Protein AF-A0A2G2J736-F1 (afdb_monomer_lite)

Structure (mmCIF, N/CA/C/O backbone):
data_AF-A0A2G2J736-F1
#
_entry.id   AF-A0A2G2J736-F1
#
loop_
_atom_site.group_PDB
_atom_site.id
_atom_site.type_symbol
_atom_site.label_atom_id
_atom_site.label_alt_id
_atom_site.label_comp_id
_atom_site.label_asym_id
_atom_site.label_entity_id
_atom_site.label_seq_id
_atom_site.pdbx_PDB_ins_code
_atom_site.Cartn_x
_atom_site.Cartn_y
_atom_site.Cartn_z
_atom_site.occupancy
_atom_site.B_iso_or_equiv
_atom_site.auth_seq_id
_atom_site.auth_comp_id
_atom_site.auth_asym_id
_atom_site.auth_atom_id
_atom_site.pdbx_PDB_model_num
ATOM 1 N N . MET A 1 1 ? -0.594 -15.397 -23.730 1.00 49.84 1 MET A N 1
ATOM 2 C CA . MET A 1 1 ? -0.410 -15.775 -22.310 1.00 49.84 1 MET A CA 1
ATOM 3 C C . MET A 1 1 ? 1.000 -15.375 -21.908 1.00 49.84 1 MET A C 1
ATOM 5 O O . MET A 1 1 ? 1.865 -15.499 -22.769 1.00 49.84 1 MET A O 1
ATOM 9 N N . PRO A 1 2 ? 1.236 -14.858 -20.689 1.00 67.44 2 PRO A N 1
ATOM 10 C CA . PRO A 1 2 ? 2.591 -14.576 -20.223 1.00 67.44 2 PRO A CA 1
ATOM 11 C C . PRO A 1 2 ? 3.415 -15.861 -20.212 1.00 67.44 2 PRO A C 1
ATOM 13 O O . PRO A 1 2 ? 2.875 -16.933 -19.930 1.00 67.44 2 PRO A O 1
ATOM 16 N N . ASP A 1 3 ? 4.708 -15.753 -20.491 1.00 85.31 3 ASP A N 1
ATOM 17 C CA . ASP A 1 3 ? 5.632 -16.845 -20.224 1.00 85.31 3 ASP A CA 1
ATOM 18 C C . ASP A 1 3 ? 5.743 -17.092 -18.708 1.00 85.31 3 ASP A C 1
ATOM 20 O O . ASP A 1 3 ? 5.383 -16.250 -17.875 1.00 85.31 3 ASP A O 1
ATOM 24 N N . MET A 1 4 ? 6.228 -18.276 -18.330 1.00 88.31 4 MET A N 1
ATOM 25 C CA . MET A 1 4 ? 6.329 -18.680 -16.923 1.00 88.31 4 MET A CA 1
ATOM 26 C C . MET A 1 4 ? 7.141 -17.672 -16.092 1.00 88.31 4 MET A C 1
ATOM 28 O O . MET A 1 4 ? 6.811 -17.413 -14.936 1.00 88.31 4 MET A O 1
ATOM 32 N N . LEU A 1 5 ? 8.168 -17.061 -16.689 1.00 87.75 5 LEU A N 1
ATOM 33 C CA . LEU A 1 5 ? 9.010 -16.055 -16.046 1.00 87.75 5 LEU A CA 1
ATOM 34 C C . LEU A 1 5 ? 8.226 -14.771 -15.727 1.00 87.75 5 LEU A C 1
ATOM 36 O O . LEU A 1 5 ? 8.297 -14.265 -14.604 1.00 87.75 5 LEU A O 1
ATOM 40 N N . SER A 1 6 ? 7.433 -14.256 -16.670 1.00 87.56 6 SER A N 1
ATOM 41 C CA . SER A 1 6 ? 6.606 -13.066 -16.441 1.00 87.56 6 SER A CA 1
ATOM 42 C C . SER A 1 6 ? 5.468 -13.323 -15.463 1.00 87.56 6 SER A C 1
ATOM 44 O O . SER A 1 6 ? 5.176 -12.457 -14.638 1.00 87.56 6 SER A O 1
ATOM 46 N N . PHE A 1 7 ? 4.860 -14.512 -15.491 1.00 90.88 7 PHE A N 1
ATOM 47 C CA . PHE A 1 7 ? 3.818 -14.872 -14.530 1.00 90.88 7 PHE A CA 1
ATOM 48 C C . PHE A 1 7 ? 4.357 -14.960 -13.094 1.00 90.88 7 PHE A C 1
ATOM 50 O O . PHE A 1 7 ? 3.756 -14.408 -12.171 1.00 90.88 7 PHE A O 1
ATOM 57 N N . THR A 1 8 ? 5.535 -15.560 -12.899 1.00 92.31 8 THR A N 1
ATOM 58 C CA . THR A 1 8 ? 6.207 -15.573 -11.588 1.00 92.31 8 THR A CA 1
ATOM 59 C C . THR A 1 8 ? 6.551 -14.155 -11.123 1.00 92.31 8 THR A C 1
ATOM 61 O O . THR A 1 8 ? 6.389 -13.841 -9.943 1.00 92.31 8 THR A O 1
ATOM 64 N N . ALA A 1 9 ? 6.951 -13.265 -12.041 1.00 91.75 9 ALA A N 1
ATOM 65 C CA . ALA A 1 9 ? 7.251 -11.868 -11.713 1.00 91.75 9 ALA A CA 1
ATOM 66 C C . ALA A 1 9 ? 6.021 -11.123 -11.235 1.00 91.75 9 ALA A C 1
ATOM 68 O O . ALA A 1 9 ? 6.076 -10.416 -10.233 1.00 91.75 9 ALA A O 1
ATOM 69 N N . PHE A 1 10 ? 4.911 -11.322 -11.937 1.00 93.62 10 PHE A N 1
ATOM 70 C CA . PHE A 1 10 ? 3.626 -10.774 -11.557 1.00 93.62 10 PHE A CA 1
ATOM 71 C C . PHE A 1 10 ? 3.236 -11.195 -10.131 1.00 93.62 10 PHE A C 1
ATOM 73 O O . PHE A 1 10 ? 2.921 -10.328 -9.316 1.00 93.62 10 PHE A O 1
ATOM 80 N N . ILE A 1 11 ? 3.321 -12.491 -9.799 1.00 95.94 11 ILE A N 1
ATOM 81 C CA . ILE A 1 11 ? 2.974 -13.000 -8.460 1.00 95.94 11 ILE A CA 1
ATOM 82 C C . ILE A 1 11 ? 3.883 -12.400 -7.385 1.00 95.94 11 ILE A C 1
ATOM 84 O O . ILE A 1 11 ? 3.388 -11.891 -6.380 1.00 95.94 11 ILE A O 1
ATOM 88 N N . LEU A 1 12 ? 5.205 -12.437 -7.582 1.00 95.38 12 LEU A N 1
ATOM 89 C CA . LEU A 1 12 ? 6.152 -11.902 -6.600 1.00 95.38 12 LEU A CA 1
ATOM 90 C C . LEU A 1 12 ? 5.940 -10.407 -6.375 1.00 95.38 12 LEU A C 1
ATOM 92 O O . LEU A 1 12 ? 5.903 -9.959 -5.230 1.00 95.38 12 LEU A O 1
ATOM 96 N N . GLN A 1 13 ? 5.717 -9.649 -7.448 1.00 94.38 13 GLN A N 1
ATOM 97 C CA . GLN A 1 13 ? 5.487 -8.215 -7.358 1.00 94.38 13 GLN A CA 1
ATOM 98 C C . GLN A 1 13 ? 4.160 -7.887 -6.670 1.00 94.38 13 GLN A C 1
ATOM 100 O O . GLN A 1 13 ? 4.115 -7.003 -5.815 1.00 94.38 13 GLN A O 1
ATOM 105 N N . PHE A 1 14 ? 3.096 -8.628 -6.985 1.00 97.25 14 PHE A N 1
ATOM 106 C CA . PHE A 1 14 ? 1.810 -8.520 -6.300 1.00 97.25 14 PHE A CA 1
ATOM 107 C C . PHE A 1 14 ? 1.964 -8.762 -4.792 1.00 97.25 14 PHE A C 1
ATOM 109 O O . PHE A 1 14 ? 1.538 -7.941 -3.976 1.00 97.25 14 PHE A O 1
ATOM 116 N N . CYS A 1 15 ? 2.627 -9.856 -4.416 1.00 98.25 15 CYS A N 1
ATOM 117 C CA . CYS A 1 15 ? 2.850 -10.224 -3.022 1.00 98.25 15 CYS A CA 1
ATOM 118 C C . CYS A 1 15 ? 3.750 -9.215 -2.291 1.00 98.25 15 CYS A C 1
ATOM 120 O O . CYS A 1 15 ? 3.477 -8.858 -1.141 1.00 98.25 15 CYS A O 1
ATOM 122 N N . PHE A 1 16 ? 4.786 -8.697 -2.954 1.00 97.81 16 PHE A N 1
ATOM 123 C CA . PHE A 1 16 ? 5.646 -7.641 -2.421 1.00 97.81 16 PHE A CA 1
ATOM 124 C C . PHE A 1 16 ? 4.867 -6.340 -2.173 1.00 97.81 16 PHE A C 1
ATOM 126 O O . PHE A 1 16 ? 5.022 -5.713 -1.122 1.00 97.81 16 PHE A O 1
ATOM 133 N N . TYR A 1 17 ? 3.979 -5.948 -3.090 1.00 97.62 17 TYR A N 1
ATOM 134 C CA . TYR A 1 17 ? 3.117 -4.777 -2.914 1.00 97.62 17 TYR A CA 1
ATOM 135 C C . TYR A 1 17 ? 2.131 -4.963 -1.761 1.00 97.62 17 TYR A C 1
ATOM 137 O O . TYR A 1 17 ? 2.016 -4.079 -0.912 1.00 97.62 17 TYR A O 1
ATOM 145 N N . ALA A 1 18 ? 1.462 -6.117 -1.690 1.00 98.38 18 ALA A N 1
ATOM 146 C CA . ALA A 1 18 ? 0.498 -6.422 -0.635 1.00 98.38 18 ALA A CA 1
ATOM 147 C C . ALA A 1 18 ? 1.144 -6.412 0.759 1.00 98.38 18 ALA A C 1
ATOM 149 O O . ALA A 1 18 ? 0.629 -5.780 1.682 1.00 98.38 18 ALA A O 1
ATOM 150 N N . THR A 1 19 ? 2.298 -7.067 0.908 1.00 98.44 19 THR A N 1
ATOM 151 C CA . THR A 1 19 ? 3.029 -7.123 2.184 1.00 98.44 19 THR A CA 1
ATOM 152 C C . THR A 1 19 ? 3.563 -5.756 2.604 1.00 98.44 19 THR A C 1
ATOM 154 O O . THR A 1 19 ? 3.414 -5.373 3.765 1.00 98.44 19 THR A O 1
ATOM 157 N N . SER A 1 20 ? 4.108 -4.984 1.661 1.00 98.19 20 SER A N 1
ATOM 158 C CA . SER A 1 20 ? 4.648 -3.646 1.924 1.00 98.19 20 SER A CA 1
ATOM 159 C C . SER A 1 20 ? 3.561 -2.645 2.319 1.00 98.19 20 SER A C 1
ATOM 161 O O . SER A 1 20 ? 3.701 -1.957 3.329 1.00 98.19 20 SER A O 1
ATOM 163 N N . LEU A 1 21 ? 2.451 -2.589 1.572 1.00 98.44 21 LEU A N 1
ATOM 164 C CA . LEU A 1 21 ? 1.311 -1.721 1.896 1.00 98.44 21 LEU A CA 1
ATOM 165 C C . LEU A 1 21 ? 0.647 -2.138 3.207 1.00 98.44 21 LEU A C 1
ATOM 167 O O . LEU A 1 21 ? 0.303 -1.274 4.010 1.00 98.44 21 LEU A O 1
ATOM 171 N N . GLY A 1 22 ? 0.533 -3.446 3.455 1.00 98.31 22 GLY A N 1
ATOM 172 C CA . GLY A 1 22 ? 0.067 -3.980 4.729 1.00 98.31 22 GLY A CA 1
ATOM 173 C C . GLY A 1 22 ? 0.926 -3.500 5.898 1.00 98.31 22 GLY A C 1
ATOM 174 O O . GLY A 1 22 ? 0.409 -2.968 6.879 1.00 98.31 22 GLY A O 1
ATOM 175 N N . LEU A 1 23 ? 2.249 -3.636 5.787 1.00 98.38 23 LEU A N 1
ATOM 176 C CA . LEU A 1 23 ? 3.180 -3.237 6.842 1.00 98.38 23 LEU A CA 1
ATOM 177 C C . LEU A 1 23 ? 3.142 -1.725 7.096 1.00 98.38 23 LEU A C 1
ATOM 179 O O . LEU A 1 23 ? 2.996 -1.298 8.242 1.00 98.38 23 LEU A O 1
ATOM 183 N N . VAL A 1 24 ? 3.212 -0.918 6.033 1.00 98.44 24 VAL A N 1
ATOM 184 C CA . VAL A 1 24 ? 3.098 0.548 6.110 1.00 98.44 24 VAL A CA 1
ATOM 185 C C . VAL A 1 24 ? 1.765 0.961 6.736 1.00 98.44 24 VAL A C 1
ATOM 187 O O . VAL A 1 24 ? 1.737 1.809 7.628 1.00 98.44 24 VAL A O 1
ATOM 190 N N . GLY A 1 25 ? 0.663 0.332 6.330 1.00 97.88 25 GLY A N 1
ATOM 191 C CA . GLY A 1 25 ? -0.663 0.612 6.867 1.00 97.88 25 GLY A CA 1
ATOM 192 C C . GLY A 1 25 ? -0.787 0.318 8.357 1.00 97.88 25 GLY A C 1
ATOM 193 O O . GLY A 1 25 ? -1.314 1.147 9.101 1.00 97.88 25 GLY A O 1
ATOM 194 N N . LEU A 1 26 ? -0.262 -0.820 8.820 1.00 97.50 26 LEU A N 1
ATOM 195 C CA . LEU A 1 26 ? -0.265 -1.160 10.246 1.00 97.50 26 LEU A CA 1
ATOM 196 C C . LEU A 1 26 ? 0.602 -0.200 11.069 1.00 97.50 26 LEU A C 1
ATOM 198 O O . LEU A 1 26 ? 0.206 0.166 12.176 1.00 97.50 26 LEU A O 1
ATOM 202 N N . LEU A 1 27 ? 1.746 0.247 10.539 1.00 97.31 27 LEU A N 1
ATOM 203 C CA . LEU A 1 27 ? 2.583 1.262 11.192 1.00 97.31 27 LEU A CA 1
ATOM 204 C C . LEU A 1 27 ? 1.830 2.590 11.334 1.00 97.31 27 LEU A C 1
ATOM 206 O O . LEU A 1 27 ? 1.843 3.192 12.406 1.00 97.31 27 LEU A O 1
ATOM 210 N N . LEU A 1 28 ? 1.118 3.026 10.293 1.00 96.88 28 LEU A N 1
ATOM 211 C CA . LEU A 1 28 ? 0.295 4.238 10.344 1.00 96.88 28 LEU A CA 1
ATOM 212 C C . LEU A 1 28 ? -0.867 4.109 11.327 1.00 96.88 28 LEU A C 1
ATOM 214 O O . LEU A 1 28 ? -1.127 5.041 12.083 1.00 96.88 28 LEU A O 1
ATOM 218 N N . CYS A 1 29 ? -1.522 2.951 11.378 1.00 95.38 29 CYS A N 1
ATOM 219 C CA . CYS A 1 29 ? -2.568 2.683 12.362 1.00 95.38 29 CYS A CA 1
ATOM 220 C C . CYS A 1 29 ? -2.024 2.725 13.799 1.00 95.38 29 CYS A C 1
ATOM 222 O O . CYS A 1 29 ? -2.655 3.323 14.670 1.00 95.38 29 CYS A O 1
ATOM 224 N N . GLN A 1 30 ? -0.816 2.192 14.036 1.00 94.19 30 GLN A N 1
ATOM 225 C CA . GLN A 1 30 ? -0.119 2.305 15.322 1.00 94.19 30 GLN A CA 1
ATOM 226 C C . GLN A 1 30 ? 0.164 3.774 15.684 1.00 94.19 30 GLN A C 1
ATOM 228 O O . GLN A 1 30 ? -0.108 4.185 16.810 1.00 94.19 30 GLN A O 1
ATOM 233 N N . ILE A 1 31 ? 0.686 4.574 14.745 1.00 94.38 31 ILE A N 1
ATOM 234 C CA . ILE A 1 31 ? 1.012 5.998 14.960 1.00 94.38 31 ILE A CA 1
ATOM 235 C C . ILE A 1 31 ? -0.245 6.806 15.289 1.00 94.38 31 ILE A C 1
ATOM 237 O O . ILE A 1 31 ? -0.247 7.613 16.215 1.00 94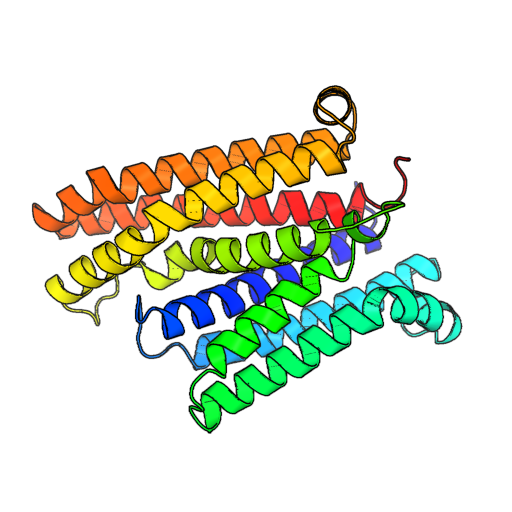.38 31 ILE A O 1
ATOM 241 N N . LEU A 1 32 ? -1.321 6.570 14.541 1.00 93.75 32 LEU A N 1
ATOM 242 C CA . LEU A 1 32 ? -2.592 7.277 14.680 1.00 93.75 32 LEU A CA 1
ATOM 243 C C . LEU A 1 32 ? -3.461 6.725 15.817 1.00 93.75 32 LEU A C 1
ATOM 245 O O . LEU A 1 32 ? -4.517 7.284 16.097 1.00 93.75 32 LEU A O 1
ATOM 249 N N . SER A 1 33 ? -3.023 5.646 16.476 1.00 91.12 33 SER A N 1
ATOM 250 C CA . SER A 1 33 ? -3.775 4.951 17.526 1.00 91.12 33 SER A CA 1
ATOM 251 C C . SER A 1 33 ? -5.185 4.534 17.083 1.00 91.12 33 SER A C 1
ATOM 253 O O . SER A 1 33 ? -6.134 4.587 17.865 1.00 91.12 33 SER A O 1
ATOM 255 N N . VAL A 1 34 ? -5.324 4.109 15.823 1.00 90.25 34 VAL A N 1
ATOM 256 C CA . VAL A 1 34 ? -6.581 3.599 15.255 1.00 90.25 34 VAL A CA 1
ATOM 257 C C . VAL A 1 34 ? -6.475 2.096 15.019 1.00 90.25 34 VAL A C 1
ATOM 259 O O . VAL A 1 34 ? -5.454 1.606 14.541 1.00 90.25 34 VAL A O 1
ATOM 262 N N . GLY A 1 35 ? -7.537 1.353 15.334 1.00 85.44 35 GLY A N 1
ATOM 263 C CA . GLY A 1 35 ? -7.580 -0.090 15.099 1.00 85.44 35 GLY A CA 1
ATOM 264 C C . GLY A 1 35 ? -7.093 -0.973 16.257 1.00 85.44 35 GLY A C 1
ATOM 265 O O . GLY A 1 35 ? -7.071 -0.543 17.412 1.00 85.44 35 GLY A O 1
ATOM 266 N N . PRO A 1 36 ? -6.757 -2.248 15.977 1.00 82.94 36 PRO A N 1
ATOM 267 C CA . PRO A 1 36 ? -6.315 -3.198 16.995 1.00 82.94 36 PRO A CA 1
ATOM 268 C C . PRO A 1 36 ? -4.991 -2.776 17.651 1.00 82.94 36 PRO A C 1
ATOM 270 O O . PRO A 1 36 ? -4.040 -2.399 16.973 1.00 82.94 36 PRO A O 1
ATOM 273 N N . ARG A 1 37 ? -4.904 -2.910 18.983 1.00 79.06 37 ARG A N 1
ATOM 274 C CA . ARG A 1 37 ? -3.699 -2.548 19.758 1.00 79.06 37 ARG A CA 1
ATOM 275 C C . ARG A 1 37 ? -2.515 -3.497 19.537 1.00 79.06 37 ARG A C 1
ATOM 277 O O . ARG A 1 37 ? -1.375 -3.051 19.543 1.00 79.06 37 ARG A O 1
ATOM 284 N N . ASN A 1 38 ? -2.776 -4.790 19.332 1.00 84.81 38 ASN A N 1
ATOM 285 C CA . ASN A 1 38 ? -1.737 -5.818 19.224 1.00 84.81 38 ASN A CA 1
ATOM 286 C C . ASN A 1 38 ? -1.566 -6.286 17.776 1.00 84.81 38 ASN A C 1
ATOM 288 O O . ASN A 1 38 ? -2.119 -7.303 17.368 1.00 84.81 38 ASN A O 1
ATOM 292 N N . VAL A 1 39 ? -0.769 -5.543 17.007 1.00 90.56 39 VAL A N 1
ATOM 293 C CA . VAL A 1 39 ? -0.481 -5.826 15.586 1.00 90.56 39 VAL A CA 1
ATOM 294 C C . VAL A 1 39 ? 0.968 -6.257 15.330 1.00 90.56 39 VAL A C 1
ATOM 296 O O . VAL A 1 39 ? 1.402 -6.334 14.186 1.00 90.56 39 VAL A O 1
ATOM 299 N N . HIS A 1 40 ? 1.730 -6.592 16.374 1.00 92.56 40 HIS A N 1
ATOM 300 C CA . HIS A 1 40 ? 3.142 -6.965 16.227 1.00 92.56 40 HIS A CA 1
ATOM 301 C C . HIS A 1 40 ? 3.346 -8.259 15.429 1.00 92.56 40 HIS A C 1
ATOM 303 O O . HIS A 1 40 ? 4.194 -8.291 14.547 1.00 92.56 40 HIS A O 1
ATOM 309 N N . ILE A 1 41 ? 2.548 -9.303 15.683 1.00 93.81 41 ILE A N 1
ATOM 310 C CA . ILE A 1 41 ? 2.627 -10.566 14.927 1.00 93.81 41 ILE A CA 1
ATOM 311 C C . ILE A 1 41 ? 2.379 -10.333 13.428 1.00 93.81 41 ILE A C 1
ATOM 313 O O . ILE A 1 41 ? 3.252 -10.692 12.637 1.00 93.81 41 ILE A O 1
ATOM 317 N N . PRO A 1 42 ? 1.264 -9.701 12.996 1.00 95.62 42 PRO A N 1
ATOM 318 C CA . PRO A 1 42 ? 1.066 -9.443 11.575 1.00 95.62 42 PRO A CA 1
ATOM 319 C C . PRO A 1 42 ? 2.147 -8.524 10.993 1.00 95.62 42 PRO A C 1
ATOM 321 O O . PRO A 1 42 ? 2.576 -8.770 9.873 1.00 95.62 42 PRO A O 1
ATOM 324 N N . MET A 1 43 ? 2.665 -7.538 11.738 1.00 95.94 43 MET A N 1
ATOM 325 C CA . MET A 1 43 ? 3.805 -6.730 11.278 1.00 95.94 43 MET A CA 1
ATOM 326 C C . MET A 1 43 ? 5.056 -7.577 11.007 1.00 95.94 43 MET A C 1
ATOM 328 O O . MET A 1 43 ? 5.679 -7.404 9.964 1.00 95.94 43 MET A O 1
ATOM 332 N N . VAL A 1 44 ? 5.415 -8.504 11.904 1.00 95.94 44 VAL A N 1
ATOM 333 C CA . VAL A 1 44 ? 6.572 -9.401 11.717 1.00 95.94 44 VAL A CA 1
ATOM 334 C C . VAL A 1 44 ? 6.365 -10.317 10.513 1.00 95.94 44 VAL A C 1
ATOM 336 O O . VAL A 1 44 ? 7.280 -10.474 9.708 1.00 95.94 44 VAL A O 1
ATOM 339 N N . LEU A 1 45 ? 5.165 -10.881 10.350 1.00 97.12 45 LEU A N 1
ATOM 340 C CA . LEU A 1 45 ? 4.848 -11.730 9.199 1.00 97.12 45 LEU A CA 1
ATOM 341 C C . LEU A 1 45 ? 4.933 -10.945 7.886 1.00 97.12 45 LEU A C 1
ATOM 343 O O . LEU A 1 45 ? 5.581 -11.398 6.948 1.00 97.12 45 LEU A O 1
ATOM 347 N N . LEU A 1 46 ? 4.334 -9.754 7.825 1.00 97.81 46 LEU A N 1
ATOM 348 C CA . LEU A 1 46 ? 4.378 -8.894 6.639 1.00 97.81 46 LEU A CA 1
ATOM 349 C C . LEU A 1 46 ? 5.809 -8.448 6.316 1.00 97.81 46 LEU A C 1
ATOM 351 O O . LEU A 1 46 ? 6.188 -8.451 5.150 1.00 97.81 46 LEU A O 1
ATOM 355 N N . ALA A 1 47 ? 6.616 -8.124 7.330 1.00 96.94 47 ALA A N 1
ATOM 356 C CA . ALA A 1 47 ? 8.032 -7.799 7.171 1.00 96.94 47 ALA A CA 1
ATOM 357 C C . ALA A 1 47 ? 8.840 -8.985 6.618 1.00 96.94 47 ALA A C 1
ATOM 359 O O . ALA A 1 47 ? 9.568 -8.829 5.638 1.00 96.94 47 ALA A O 1
ATOM 360 N N . GLY A 1 48 ? 8.683 -10.173 7.210 1.00 97.06 48 GLY A N 1
ATOM 361 C CA . GLY A 1 48 ? 9.386 -11.386 6.790 1.00 97.06 48 GLY A CA 1
ATOM 362 C C . GLY A 1 48 ? 9.005 -11.819 5.376 1.00 97.06 48 GLY A C 1
ATOM 363 O O . GLY A 1 48 ? 9.876 -11.975 4.521 1.00 97.06 48 GLY A O 1
ATOM 364 N N . PHE A 1 49 ? 7.706 -11.945 5.093 1.00 97.94 49 PHE A N 1
ATOM 365 C CA . PHE A 1 49 ? 7.229 -12.290 3.753 1.00 97.94 49 PHE A CA 1
ATOM 366 C C . PHE A 1 49 ? 7.575 -11.212 2.724 1.00 97.94 49 PHE A C 1
ATOM 368 O O . PHE A 1 49 ? 8.013 -11.546 1.628 1.00 97.94 49 PHE A O 1
ATOM 375 N N . GLY A 1 50 ? 7.451 -9.929 3.074 1.00 97.25 50 GLY A N 1
ATOM 376 C CA . GLY A 1 50 ? 7.826 -8.826 2.190 1.00 97.25 50 GLY A CA 1
ATOM 377 C C . GLY A 1 50 ? 9.300 -8.862 1.796 1.00 97.25 50 GLY A C 1
ATOM 378 O O . GLY A 1 50 ? 9.620 -8.662 0.626 1.00 97.25 50 GLY A O 1
ATOM 379 N N . MET A 1 51 ? 10.192 -9.207 2.730 1.00 97.06 51 MET A N 1
ATOM 380 C CA . MET A 1 51 ? 11.612 -9.400 2.435 1.00 97.06 51 MET A CA 1
ATOM 381 C C . MET A 1 51 ? 11.849 -10.583 1.489 1.00 97.06 51 MET A C 1
ATOM 383 O O . MET A 1 51 ? 12.591 -10.441 0.519 1.00 97.06 51 MET A O 1
ATOM 387 N N . VAL A 1 52 ? 11.188 -11.723 1.722 1.00 97.75 52 VAL A N 1
ATOM 388 C CA . VAL A 1 52 ? 11.279 -12.901 0.839 1.00 97.75 52 VAL A CA 1
ATOM 389 C C . VAL A 1 52 ? 10.803 -12.565 -0.574 1.00 97.75 52 VAL A C 1
ATOM 391 O O . VAL A 1 52 ? 11.505 -12.857 -1.542 1.00 97.75 52 VAL A O 1
ATOM 394 N N . PHE A 1 53 ? 9.648 -11.908 -0.708 1.00 97.56 53 PHE A N 1
ATOM 395 C CA . PHE A 1 53 ? 9.118 -11.520 -2.015 1.00 97.56 53 PHE A CA 1
ATOM 396 C C . PHE A 1 53 ? 10.002 -10.488 -2.712 1.00 97.56 53 PHE A C 1
ATOM 398 O O . PHE A 1 53 ? 10.221 -10.611 -3.911 1.00 97.56 53 PHE A O 1
ATOM 405 N N . TYR A 1 54 ? 10.576 -9.528 -1.981 1.00 96.50 54 TYR A N 1
ATOM 406 C CA . TYR A 1 54 ? 11.500 -8.551 -2.557 1.00 96.50 54 TYR A CA 1
ATOM 407 C C . TYR A 1 54 ? 12.786 -9.199 -3.085 1.00 96.50 54 TYR A C 1
ATOM 409 O O . TYR A 1 54 ? 13.186 -8.938 -4.218 1.00 96.50 54 TYR A O 1
ATOM 417 N N . VAL A 1 55 ? 13.415 -10.082 -2.299 1.00 96.12 55 VAL A N 1
ATOM 418 C CA . VAL A 1 55 ? 14.611 -10.828 -2.733 1.00 96.12 55 VAL A CA 1
ATOM 419 C C . VAL A 1 55 ? 14.287 -11.705 -3.942 1.00 96.12 55 VAL A C 1
ATOM 421 O O . VAL A 1 55 ? 15.045 -11.710 -4.911 1.00 96.12 55 VAL A O 1
ATOM 424 N N . GLY A 1 56 ? 13.134 -12.380 -3.931 1.00 95.38 56 GLY A N 1
ATOM 425 C CA . GLY A 1 56 ? 12.638 -13.129 -5.084 1.00 95.38 56 GLY A CA 1
ATOM 426 C C . GLY A 1 56 ? 12.453 -12.246 -6.321 1.00 95.38 56 GLY A C 1
ATOM 427 O O . GLY A 1 56 ? 12.877 -12.630 -7.409 1.00 95.38 56 GLY A O 1
ATOM 428 N N . SER A 1 57 ? 11.878 -11.048 -6.168 1.00 92.88 57 SER A N 1
ATOM 429 C CA . SER A 1 57 ? 11.726 -10.085 -7.265 1.00 92.88 57 SER A CA 1
ATOM 430 C C . SER A 1 57 ? 13.077 -9.639 -7.829 1.00 92.88 57 SER A C 1
ATOM 432 O O . SER A 1 57 ? 13.210 -9.552 -9.046 1.00 92.88 57 SER A O 1
ATOM 434 N N . LEU A 1 58 ? 14.098 -9.409 -6.993 1.00 93.38 58 LEU A N 1
ATOM 435 C CA . LEU A 1 58 ? 15.451 -9.081 -7.469 1.00 93.38 58 LEU A CA 1
ATOM 436 C C . LEU A 1 58 ? 16.082 -10.238 -8.249 1.00 93.38 58 LEU A C 1
ATOM 438 O O . LEU A 1 58 ? 16.633 -10.025 -9.329 1.00 93.38 58 LEU A O 1
ATOM 442 N N . ALA A 1 59 ? 15.968 -11.459 -7.726 1.00 93.81 59 ALA A N 1
ATOM 443 C CA . ALA A 1 59 ? 16.468 -12.661 -8.383 1.00 93.81 59 ALA A CA 1
ATOM 444 C C . ALA A 1 59 ? 15.785 -12.862 -9.747 1.00 93.81 59 ALA A C 1
ATOM 446 O O . ALA A 1 59 ? 16.425 -13.168 -10.752 1.00 93.81 59 ALA A O 1
ATOM 447 N N . LEU A 1 60 ? 14.480 -12.609 -9.823 1.00 91.81 60 LEU A N 1
ATOM 448 C CA . LEU A 1 60 ? 13.741 -12.739 -11.068 1.00 91.81 60 LEU A CA 1
ATOM 449 C C . LEU A 1 60 ? 14.012 -11.603 -12.062 1.00 91.81 60 LEU A C 1
ATOM 451 O O . LEU A 1 60 ? 14.041 -11.848 -13.266 1.00 91.81 60 LEU A O 1
ATOM 455 N N . SER A 1 61 ? 14.257 -10.380 -11.587 1.00 90.00 61 SER A N 1
ATOM 456 C CA . SER A 1 61 ? 14.789 -9.305 -12.433 1.00 90.00 61 SER A CA 1
ATOM 457 C C . SER A 1 61 ? 16.131 -9.707 -13.048 1.00 90.00 61 SER A C 1
ATOM 459 O O . SER A 1 61 ? 16.355 -9.446 -14.228 1.00 90.00 61 SER A O 1
ATOM 461 N N . ASN A 1 62 ? 16.984 -10.404 -12.288 1.00 92.88 62 ASN A N 1
ATOM 462 C CA . ASN A 1 62 ? 18.249 -10.941 -12.791 1.00 92.88 62 ASN A CA 1
ATOM 463 C C . ASN A 1 62 ? 18.031 -12.016 -13.863 1.00 92.88 62 ASN A C 1
ATOM 465 O O . ASN A 1 62 ? 18.586 -11.925 -14.955 1.00 92.88 62 ASN A O 1
ATOM 469 N N . ALA A 1 63 ? 17.127 -12.963 -13.599 1.00 91.44 63 ALA A N 1
ATOM 470 C CA . ALA A 1 63 ? 16.735 -13.996 -14.556 1.00 91.44 63 ALA A CA 1
ATOM 471 C C . ALA A 1 63 ? 16.187 -13.408 -15.871 1.00 91.44 63 ALA A C 1
ATOM 473 O O . ALA A 1 63 ? 16.502 -13.899 -16.951 1.00 91.44 63 ALA A O 1
ATOM 474 N N . LYS A 1 64 ? 15.389 -12.333 -15.800 1.00 89.00 64 LYS A N 1
ATOM 475 C CA . LYS A 1 64 ? 14.888 -11.624 -16.989 1.00 89.00 64 LYS A CA 1
ATOM 476 C C . LYS A 1 64 ? 16.013 -10.976 -17.794 1.00 89.00 64 LYS A C 1
ATOM 478 O O . LYS A 1 64 ? 15.987 -11.059 -19.016 1.00 89.00 64 LYS A O 1
ATOM 483 N N . MET A 1 65 ? 16.992 -10.358 -17.130 1.00 86.69 65 MET A N 1
ATOM 484 C CA . MET A 1 65 ? 18.139 -9.747 -17.813 1.00 86.69 65 MET A CA 1
ATOM 485 C C . MET A 1 65 ? 19.051 -10.786 -18.470 1.00 86.69 65 MET A C 1
ATOM 487 O O . MET A 1 65 ? 19.505 -10.558 -19.586 1.00 86.69 65 MET A O 1
ATOM 491 N N . GLY A 1 66 ? 19.295 -11.923 -17.815 1.00 85.94 66 GLY A N 1
ATOM 492 C CA . GLY A 1 66 ? 20.126 -13.003 -18.359 1.00 85.94 66 GLY A CA 1
ATOM 493 C C . GLY A 1 66 ? 19.386 -13.997 -19.265 1.00 85.94 66 GLY A C 1
ATOM 494 O O . GLY A 1 66 ? 19.936 -15.033 -19.620 1.00 85.94 66 GLY A O 1
ATOM 495 N N . GLY A 1 67 ? 18.138 -13.710 -19.652 1.00 85.44 67 GLY A N 1
ATOM 496 C CA . GLY A 1 67 ? 17.410 -14.491 -20.660 1.00 85.44 67 GLY A CA 1
ATOM 497 C C . GLY A 1 67 ? 16.786 -15.805 -20.173 1.00 85.44 67 GLY A C 1
ATOM 498 O O . GLY A 1 67 ? 16.373 -16.619 -20.997 1.00 85.44 67 GLY A O 1
ATOM 499 N N . GLY A 1 68 ? 16.672 -16.034 -18.861 1.00 88.62 68 GLY A N 1
ATOM 500 C CA . GLY A 1 68 ? 15.980 -17.202 -18.315 1.00 88.62 68 GLY A CA 1
ATOM 501 C C . GLY A 1 68 ? 16.264 -17.481 -16.838 1.00 88.62 68 GLY A C 1
ATOM 502 O O . GLY A 1 68 ? 17.101 -16.848 -16.203 1.00 88.62 68 GLY A O 1
ATOM 503 N N . PHE A 1 69 ? 15.577 -18.483 -16.277 1.00 89.81 69 PHE A N 1
ATOM 504 C CA . PHE A 1 69 ? 15.725 -18.873 -14.864 1.00 89.81 69 PHE A CA 1
ATOM 505 C C . PHE A 1 69 ? 17.145 -19.312 -14.479 1.00 89.81 69 PHE A C 1
ATOM 507 O O . PHE A 1 69 ? 17.525 -19.146 -13.323 1.00 89.81 69 PHE A O 1
ATOM 514 N N . ALA A 1 70 ? 17.931 -19.839 -15.424 1.00 89.38 70 ALA A N 1
ATOM 515 C CA . ALA A 1 70 ? 19.322 -20.220 -15.177 1.00 89.38 70 ALA A CA 1
ATOM 516 C C . ALA A 1 70 ? 20.179 -19.020 -14.732 1.00 89.38 70 ALA A C 1
ATOM 518 O O . ALA A 1 70 ? 21.019 -19.164 -13.848 1.00 89.38 70 ALA A O 1
ATOM 519 N N . ALA A 1 71 ? 19.871 -17.825 -15.245 1.00 89.00 71 ALA A N 1
ATOM 520 C CA . ALA A 1 71 ? 20.601 -16.604 -14.939 1.00 89.00 71 ALA A CA 1
ATOM 521 C C . ALA A 1 71 ? 20.170 -15.914 -13.634 1.00 89.00 71 ALA A C 1
ATOM 523 O O . ALA A 1 71 ? 20.659 -14.840 -13.292 1.00 89.00 71 ALA A O 1
ATOM 524 N N . MET A 1 72 ? 19.255 -16.512 -12.863 1.00 90.44 72 MET A N 1
ATOM 525 C CA . MET A 1 72 ? 18.724 -15.922 -11.627 1.00 90.44 72 MET A CA 1
ATOM 526 C C . MET A 1 72 ? 19.824 -15.548 -10.618 1.00 90.44 72 MET A C 1
ATOM 528 O O . MET A 1 72 ? 19.710 -14.534 -9.927 1.00 90.44 72 MET A O 1
ATOM 532 N N . PHE A 1 73 ? 20.908 -16.324 -10.575 1.00 92.25 73 PHE A N 1
ATOM 533 C CA . PHE A 1 73 ? 22.039 -16.128 -9.663 1.00 92.25 73 PHE A CA 1
ATOM 534 C C . PHE A 1 73 ? 23.347 -15.785 -10.385 1.00 92.25 73 PHE A C 1
ATOM 536 O O . PHE A 1 73 ? 24.413 -15.860 -9.777 1.00 92.25 73 PHE A O 1
ATOM 543 N N . GLU A 1 74 ? 23.282 -15.403 -11.664 1.00 92.81 74 GLU A N 1
ATOM 544 C CA . GLU A 1 74 ? 24.468 -14.989 -12.412 1.00 92.81 74 GLU A CA 1
ATOM 545 C C . GLU A 1 74 ? 24.971 -13.623 -11.909 1.00 92.81 74 GLU A C 1
ATOM 547 O O . GLU A 1 74 ? 24.203 -12.650 -11.903 1.00 92.81 74 GLU A O 1
ATOM 552 N N . PRO A 1 75 ? 26.242 -13.518 -11.466 1.00 91.56 75 PRO A N 1
ATOM 553 C CA . PRO A 1 75 ? 26.783 -12.267 -10.935 1.00 91.56 75 PRO A CA 1
ATOM 554 C C . PRO A 1 75 ? 26.887 -11.150 -11.979 1.00 91.56 75 PRO A C 1
ATOM 556 O O . PRO A 1 75 ? 26.678 -9.982 -11.647 1.00 91.56 75 PRO A O 1
ATOM 559 N N . ASP A 1 76 ? 27.178 -11.503 -13.233 1.00 90.12 76 ASP A N 1
ATOM 560 C CA . ASP A 1 76 ? 27.459 -10.538 -14.302 1.00 90.12 76 ASP A CA 1
ATOM 561 C C . ASP A 1 76 ? 26.222 -9.707 -14.669 1.00 90.12 76 ASP A C 1
ATOM 563 O O . ASP A 1 76 ? 26.300 -8.484 -14.818 1.00 90.12 76 ASP A O 1
ATOM 567 N N . SER A 1 77 ? 25.046 -10.338 -14.734 1.00 88.25 77 SER A N 1
ATOM 568 C CA . SER A 1 77 ? 23.772 -9.641 -14.931 1.00 88.25 77 SER A CA 1
ATOM 569 C C . SER A 1 77 ? 23.311 -8.912 -13.662 1.00 88.25 77 SER A C 1
ATOM 571 O O . SER A 1 77 ? 22.697 -7.841 -13.747 1.00 88.25 77 SER A O 1
ATOM 573 N N . PHE A 1 78 ? 23.664 -9.424 -12.475 1.00 92.12 78 PHE A N 1
ATOM 574 C CA . PHE A 1 78 ? 23.191 -8.867 -11.206 1.00 92.12 78 PHE A CA 1
ATOM 575 C C . PHE A 1 78 ? 23.728 -7.459 -10.945 1.00 92.12 78 PHE A C 1
ATOM 577 O O . PHE A 1 78 ? 23.038 -6.650 -10.325 1.00 92.12 78 PHE A O 1
ATOM 584 N N . VAL A 1 79 ? 24.914 -7.114 -11.458 1.00 92.00 79 VAL A N 1
ATOM 585 C CA . VAL A 1 79 ? 25.469 -5.751 -11.356 1.00 92.00 79 VAL A CA 1
ATOM 586 C C . VAL A 1 79 ? 24.488 -4.703 -11.896 1.00 92.00 79 VAL A C 1
ATOM 588 O O . VAL A 1 79 ? 24.317 -3.639 -11.291 1.00 92.00 79 VAL A O 1
ATOM 591 N N . TRP A 1 80 ? 23.788 -5.006 -12.993 1.00 89.50 80 TRP A N 1
ATOM 592 C CA . TRP A 1 80 ? 22.807 -4.101 -13.596 1.00 89.50 80 TRP A CA 1
ATOM 593 C C . TRP A 1 80 ? 21.529 -4.004 -12.765 1.00 89.50 80 TRP A C 1
ATOM 595 O O . TRP A 1 80 ? 21.044 -2.895 -12.522 1.00 89.50 80 TRP A O 1
ATOM 605 N N . VAL A 1 81 ? 21.035 -5.136 -12.253 1.00 91.56 81 VAL A N 1
ATOM 606 C CA . VAL A 1 81 ? 19.897 -5.178 -11.319 1.00 91.56 81 VAL A CA 1
ATOM 607 C C . VAL A 1 81 ? 20.211 -4.367 -10.063 1.00 91.56 81 VAL A C 1
ATOM 609 O O . VAL A 1 81 ? 19.438 -3.494 -9.666 1.00 91.56 81 VAL A O 1
ATOM 612 N N . TRP A 1 82 ? 21.376 -4.592 -9.456 1.00 93.88 82 TRP A N 1
ATOM 613 C CA . TRP A 1 82 ? 21.800 -3.890 -8.251 1.00 93.88 82 TRP A CA 1
ATOM 614 C C . TRP A 1 82 ? 21.922 -2.388 -8.485 1.00 93.88 82 TRP A C 1
ATOM 616 O O . TRP A 1 82 ? 21.481 -1.596 -7.656 1.00 93.88 82 TRP A O 1
ATOM 626 N N . ARG A 1 83 ? 22.447 -1.961 -9.638 1.00 90.69 83 ARG A N 1
ATOM 627 C CA . ARG A 1 83 ? 22.548 -0.535 -9.972 1.00 90.69 83 ARG A CA 1
ATOM 628 C C . ARG A 1 83 ? 21.186 0.164 -9.972 1.00 90.69 83 ARG A C 1
ATOM 630 O O . ARG A 1 83 ? 21.115 1.303 -9.513 1.00 90.69 83 ARG A O 1
ATOM 637 N N . ILE A 1 84 ? 20.139 -0.514 -10.444 1.00 89.25 84 ILE A N 1
ATOM 638 C CA . ILE A 1 84 ? 18.762 0.001 -10.480 1.00 89.25 84 ILE A CA 1
ATOM 639 C C . ILE A 1 84 ? 18.116 -0.047 -9.087 1.00 89.25 84 ILE A C 1
ATOM 641 O O . ILE A 1 84 ? 17.453 0.905 -8.681 1.00 89.25 84 ILE A O 1
ATOM 645 N N . HIS A 1 85 ? 18.327 -1.127 -8.331 1.00 93.19 85 HIS A N 1
ATOM 646 C CA . HIS A 1 85 ? 17.576 -1.403 -7.101 1.00 93.19 85 HIS A CA 1
ATOM 647 C C . HIS A 1 85 ? 18.314 -1.092 -5.788 1.00 93.19 85 HIS A C 1
ATOM 649 O O . HIS A 1 85 ? 17.699 -1.182 -4.725 1.00 93.19 85 HIS A O 1
ATOM 655 N N . LYS A 1 86 ? 19.597 -0.701 -5.802 1.00 94.75 86 LYS A N 1
ATOM 656 C CA . LYS A 1 86 ? 20.400 -0.490 -4.575 1.00 94.75 86 LYS A CA 1
ATOM 657 C C . LYS A 1 86 ? 19.748 0.469 -3.576 1.00 94.75 86 LYS A C 1
ATOM 659 O O . LYS A 1 86 ? 19.720 0.185 -2.384 1.00 94.75 86 LYS A O 1
ATOM 664 N N . THR A 1 87 ? 19.192 1.586 -4.048 1.00 95.19 87 THR A N 1
ATOM 665 C CA . THR A 1 87 ? 18.573 2.597 -3.177 1.00 95.19 87 THR A CA 1
ATOM 666 C C . THR A 1 87 ? 17.299 2.052 -2.547 1.00 95.19 87 THR A C 1
ATOM 668 O O . THR A 1 87 ? 17.105 2.179 -1.340 1.00 95.19 87 THR A O 1
ATOM 671 N N . GLN A 1 88 ? 16.472 1.371 -3.343 1.00 96.12 88 GLN A N 1
ATOM 672 C CA . GLN A 1 88 ? 15.272 0.697 -2.859 1.00 96.12 88 GLN A CA 1
ATOM 673 C C . GLN A 1 88 ? 15.624 -0.371 -1.816 1.00 96.12 88 GLN A C 1
ATOM 675 O O . GLN A 1 88 ? 15.013 -0.405 -0.750 1.00 96.12 88 GLN A O 1
ATOM 680 N N . ALA A 1 89 ? 16.643 -1.194 -2.085 1.00 96.62 89 ALA A N 1
ATOM 681 C CA . ALA A 1 89 ? 17.098 -2.246 -1.182 1.00 96.62 89 ALA A CA 1
ATOM 682 C C . ALA A 1 89 ? 17.587 -1.682 0.160 1.00 96.62 89 ALA A C 1
ATOM 684 O O . ALA A 1 89 ? 17.228 -2.213 1.208 1.00 96.62 89 ALA A O 1
ATOM 685 N N . LEU A 1 90 ? 18.352 -0.585 0.141 1.00 97.50 90 LEU A N 1
ATOM 686 C CA . LEU A 1 90 ? 18.817 0.089 1.356 1.00 97.50 90 LEU A CA 1
ATOM 687 C C . LEU A 1 90 ? 17.657 0.689 2.159 1.00 97.50 90 LEU A C 1
ATOM 689 O O . LEU A 1 90 ? 17.583 0.477 3.367 1.00 97.50 90 LEU A O 1
ATOM 693 N N . LEU A 1 91 ? 16.728 1.394 1.504 1.00 98.12 91 LEU A N 1
ATOM 694 C CA . LEU A 1 91 ? 15.564 1.989 2.171 1.00 98.12 91 LEU A CA 1
ATOM 695 C C . LEU A 1 91 ? 14.656 0.923 2.799 1.00 98.12 91 LEU A C 1
ATOM 697 O O . LEU A 1 91 ? 14.229 1.084 3.942 1.00 98.12 91 LEU A O 1
ATOM 701 N N . LEU A 1 92 ? 14.409 -0.185 2.091 1.00 97.69 92 LEU A N 1
ATOM 702 C CA . LEU A 1 92 ? 13.666 -1.326 2.630 1.00 97.69 92 LEU A CA 1
ATOM 703 C C . LEU A 1 92 ? 14.419 -1.986 3.785 1.00 97.69 92 LEU A C 1
ATOM 705 O O . LEU A 1 92 ? 13.831 -2.196 4.839 1.00 97.69 92 LEU A O 1
ATOM 709 N N . GLY A 1 93 ? 15.713 -2.272 3.625 1.00 97.31 93 GLY A N 1
ATOM 710 C CA . GLY A 1 93 ? 16.526 -2.924 4.654 1.00 97.31 93 GLY A CA 1
ATOM 711 C C . GLY A 1 93 ? 16.588 -2.119 5.953 1.00 97.31 93 GLY A C 1
ATOM 712 O O . GLY A 1 93 ? 16.304 -2.653 7.026 1.00 97.31 93 GLY A O 1
ATOM 713 N N . VAL A 1 94 ? 16.878 -0.816 5.861 1.00 98.12 94 VAL A N 1
ATOM 714 C CA . VAL A 1 94 ? 16.873 0.082 7.027 1.00 98.12 94 VAL A CA 1
ATOM 715 C C . VAL A 1 94 ? 15.458 0.220 7.589 1.00 98.12 94 VAL A C 1
ATOM 717 O O . VAL A 1 94 ? 15.280 0.128 8.799 1.00 98.12 94 VAL A O 1
ATOM 720 N N . GLY A 1 95 ? 14.435 0.372 6.742 1.00 97.94 95 GLY A N 1
ATOM 721 C CA . GLY A 1 95 ? 13.038 0.441 7.174 1.00 97.94 95 GLY A CA 1
ATOM 722 C C . GLY A 1 95 ? 12.610 -0.785 7.984 1.00 97.94 95 GLY A C 1
ATOM 723 O O . GLY A 1 95 ? 12.064 -0.635 9.075 1.00 97.94 95 GLY A O 1
ATOM 724 N N . LEU A 1 96 ? 12.922 -1.992 7.507 1.00 97.56 96 LEU A N 1
ATOM 725 C CA . LEU A 1 96 ? 12.642 -3.253 8.201 1.00 97.56 96 LEU A CA 1
ATOM 726 C C . LEU A 1 96 ? 13.429 -3.379 9.513 1.00 97.56 96 LEU A C 1
ATOM 728 O O . LEU A 1 96 ? 12.859 -3.790 10.524 1.00 97.56 96 LEU A O 1
ATOM 732 N N . ALA A 1 97 ? 14.698 -2.963 9.544 1.00 96.69 97 ALA A N 1
ATOM 733 C CA . ALA A 1 97 ? 15.470 -2.910 10.786 1.00 96.69 97 ALA A CA 1
ATOM 734 C C . ALA A 1 97 ? 14.817 -1.968 11.813 1.00 96.69 97 ALA A C 1
ATOM 736 O O . ALA A 1 97 ? 14.669 -2.325 12.982 1.00 96.69 97 ALA A O 1
ATOM 737 N N . VAL A 1 98 ? 14.339 -0.798 11.377 1.00 97.56 98 VAL A N 1
ATOM 738 C CA . VAL A 1 98 ? 13.605 0.143 12.237 1.00 97.56 98 VAL A CA 1
ATOM 739 C C . VAL A 1 98 ? 12.262 -0.443 12.694 1.00 97.56 98 VAL A C 1
ATOM 741 O O . VAL A 1 98 ? 11.883 -0.218 13.842 1.00 97.56 98 VAL A O 1
ATOM 744 N N . VAL A 1 99 ? 11.562 -1.246 11.878 1.00 96.50 99 VAL A N 1
ATOM 745 C CA . VAL A 1 99 ? 10.364 -1.992 12.324 1.00 96.50 99 VAL A CA 1
ATOM 746 C C . VAL A 1 99 ? 10.708 -2.946 13.468 1.00 96.50 99 VAL A C 1
ATOM 748 O O . VAL A 1 99 ? 10.005 -2.958 14.479 1.00 96.50 99 VAL A O 1
ATOM 751 N N . ILE A 1 100 ? 11.795 -3.711 13.350 1.00 94.50 100 ILE A N 1
ATOM 752 C CA . ILE A 1 100 ? 12.239 -4.637 14.403 1.00 94.50 100 ILE A CA 1
ATOM 753 C C . ILE A 1 100 ? 12.559 -3.864 15.689 1.00 94.50 100 ILE A C 1
ATOM 755 O O . ILE A 1 100 ? 12.080 -4.233 16.762 1.00 94.50 100 ILE A O 1
ATOM 759 N N . LEU A 1 101 ? 13.288 -2.747 15.587 1.00 94.25 101 LEU A N 1
ATOM 760 C CA . LEU A 1 101 ? 13.590 -1.878 16.731 1.00 94.25 101 LEU A CA 1
ATOM 761 C C . LEU A 1 101 ? 12.326 -1.253 17.341 1.00 94.25 101 LEU A C 1
ATOM 763 O O . LEU A 1 101 ? 12.217 -1.163 18.562 1.00 94.25 101 LEU A O 1
ATOM 767 N N . ASN A 1 102 ? 11.347 -0.856 16.523 1.00 94.25 102 ASN A N 1
ATOM 768 C CA . ASN A 1 102 ? 10.051 -0.354 16.989 1.00 94.25 102 ASN A CA 1
ATOM 769 C C . ASN A 1 102 ? 9.306 -1.412 17.816 1.00 94.25 102 ASN A C 1
ATOM 771 O O . ASN A 1 102 ? 8.770 -1.091 18.874 1.00 94.25 102 ASN A O 1
ATOM 775 N N . ILE A 1 103 ? 9.299 -2.670 17.365 1.00 92.44 103 ILE A N 1
ATOM 776 C CA . ILE A 1 103 ? 8.626 -3.773 18.065 1.00 92.44 103 ILE A CA 1
ATOM 777 C C . ILE A 1 103 ? 9.371 -4.141 19.356 1.00 92.44 103 ILE A C 1
ATOM 779 O O . ILE A 1 103 ? 8.734 -4.311 20.395 1.00 92.44 103 ILE A O 1
ATOM 783 N N . ALA A 1 104 ? 10.702 -4.232 19.308 1.00 93.19 104 ALA A N 1
ATOM 784 C CA . ALA A 1 104 ? 11.520 -4.668 20.439 1.00 93.19 104 ALA A CA 1
ATOM 785 C C . ALA A 1 104 ? 11.678 -3.592 21.526 1.00 93.19 104 ALA A C 1
ATOM 787 O O . ALA A 1 104 ? 11.574 -3.891 22.713 1.00 93.19 104 ALA A O 1
ATOM 788 N N . LEU A 1 105 ? 11.933 -2.343 21.126 1.00 92.44 105 LEU A N 1
ATOM 789 C CA . LEU A 1 105 ? 12.366 -1.268 22.028 1.00 92.44 105 LEU A CA 1
ATOM 790 C C . LEU A 1 105 ? 11.327 -0.152 22.203 1.00 92.44 105 LEU A C 1
ATOM 792 O O . LEU A 1 105 ? 11.492 0.692 23.080 1.00 92.44 105 LEU A O 1
ATOM 796 N N . LYS A 1 106 ? 10.262 -0.119 21.385 1.00 87.88 106 LYS A N 1
ATOM 797 C CA . LYS A 1 106 ? 9.181 0.889 21.445 1.00 87.88 106 LYS A CA 1
ATOM 798 C C . LYS A 1 106 ? 9.688 2.340 21.416 1.00 87.88 106 LYS A C 1
ATOM 800 O O . LYS A 1 106 ? 9.142 3.223 22.081 1.00 87.88 106 LYS A O 1
ATOM 805 N N . ILE A 1 107 ? 10.739 2.588 20.632 1.00 90.69 107 ILE A N 1
ATOM 806 C CA . ILE A 1 107 ? 11.363 3.909 20.489 1.00 90.69 107 ILE A CA 1
ATOM 807 C C . ILE A 1 107 ? 10.362 4.898 19.874 1.00 90.69 107 ILE A C 1
ATOM 809 O O . ILE A 1 107 ? 9.756 4.633 18.832 1.00 90.69 107 ILE A O 1
ATOM 813 N N . LYS A 1 108 ? 10.214 6.074 20.499 1.00 90.44 108 LYS A N 1
ATOM 814 C CA . LYS A 1 108 ? 9.357 7.152 19.983 1.00 90.44 108 LYS A CA 1
ATOM 815 C C . LYS A 1 108 ? 9.797 7.552 18.571 1.00 90.44 108 LYS A C 1
ATOM 817 O O . LYS A 1 108 ? 10.969 7.813 18.334 1.00 90.44 108 LYS A O 1
ATOM 822 N N . GLY A 1 109 ? 8.847 7.607 17.639 1.00 93.94 109 GLY A N 1
ATOM 823 C CA . GLY A 1 109 ? 9.098 7.989 16.245 1.00 93.94 109 GLY A CA 1
ATOM 824 C C . GLY A 1 109 ? 9.626 6.870 15.339 1.00 93.94 109 GLY A C 1
ATOM 825 O O . GLY A 1 109 ? 9.593 7.041 14.123 1.00 93.94 109 GLY A O 1
ATOM 826 N N . ALA A 1 110 ? 10.026 5.708 15.875 1.00 96.31 110 ALA A N 1
ATOM 827 C CA . ALA A 1 110 ? 10.538 4.601 15.062 1.00 96.31 110 ALA A CA 1
ATOM 828 C C . ALA A 1 110 ? 9.496 4.089 14.053 1.00 96.31 110 ALA A C 1
ATOM 830 O O . ALA A 1 110 ? 9.820 3.904 12.885 1.00 96.31 110 ALA A O 1
ATOM 831 N N . ALA A 1 111 ? 8.229 3.944 14.461 1.00 96.19 111 ALA A N 1
ATOM 832 C CA . ALA A 1 111 ? 7.154 3.556 13.546 1.00 96.19 111 ALA A CA 1
ATOM 833 C C . ALA A 1 111 ? 6.983 4.539 12.372 1.00 96.19 111 ALA A C 1
ATOM 835 O O . ALA A 1 111 ? 6.805 4.111 11.233 1.00 96.19 111 ALA A O 1
ATOM 836 N N . LEU A 1 112 ? 7.071 5.850 12.639 1.00 97.56 112 LEU A N 1
ATOM 837 C CA . LEU A 1 112 ? 6.955 6.885 11.608 1.00 97.56 112 LEU A CA 1
ATOM 838 C C . LEU A 1 112 ? 8.144 6.832 10.651 1.00 97.56 112 LEU A C 1
ATOM 840 O O . LEU A 1 112 ? 7.948 6.814 9.440 1.00 97.56 112 LEU A O 1
ATOM 844 N N . LEU A 1 113 ? 9.363 6.751 11.188 1.00 98.19 113 LEU A N 1
ATOM 845 C CA . LEU A 1 113 ? 10.568 6.621 10.376 1.00 98.19 113 LEU A CA 1
ATOM 846 C C . LEU A 1 113 ? 10.510 5.368 9.493 1.00 98.19 113 LEU A C 1
ATOM 848 O O . LEU A 1 113 ? 10.793 5.454 8.302 1.00 98.19 113 LEU A O 1
ATOM 852 N N . ALA A 1 114 ? 10.082 4.228 10.041 1.00 98.12 114 ALA A N 1
ATOM 853 C CA . ALA A 1 114 ? 9.934 2.996 9.274 1.00 98.12 114 ALA A CA 1
ATOM 854 C C . ALA A 1 114 ? 8.903 3.150 8.147 1.00 98.12 114 ALA A C 1
ATOM 856 O O . ALA A 1 114 ? 9.194 2.810 7.004 1.00 98.12 114 ALA A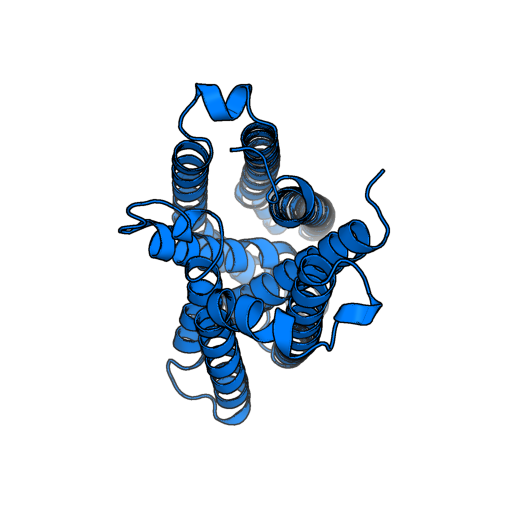 O 1
ATOM 857 N N . ALA A 1 115 ? 7.726 3.718 8.437 1.00 98.25 115 ALA A N 1
ATOM 858 C CA . ALA A 1 115 ? 6.688 3.948 7.434 1.00 98.25 115 ALA A CA 1
ATOM 859 C C . ALA A 1 115 ? 7.174 4.873 6.304 1.00 98.25 115 ALA A C 1
ATOM 861 O O . ALA A 1 115 ? 6.917 4.594 5.131 1.00 98.25 115 ALA A O 1
ATOM 862 N N . LEU A 1 116 ? 7.920 5.931 6.641 1.00 98.38 116 LEU A N 1
ATOM 863 C CA . LEU A 1 116 ? 8.510 6.853 5.667 1.00 98.38 116 LEU A CA 1
ATOM 864 C C . LEU A 1 116 ? 9.579 6.172 4.806 1.00 98.38 116 LEU A C 1
ATOM 866 O O . LEU A 1 116 ? 9.524 6.298 3.587 1.00 98.38 116 LEU A O 1
ATOM 870 N N . LEU A 1 117 ? 10.510 5.421 5.404 1.00 98.50 117 LEU A N 1
ATOM 871 C CA . LEU A 1 117 ? 11.567 4.706 4.674 1.00 98.50 117 LEU A CA 1
ATOM 872 C C . LEU A 1 117 ? 10.994 3.643 3.730 1.00 98.50 117 LEU A C 1
ATOM 874 O O . LEU A 1 117 ? 11.349 3.600 2.551 1.00 98.50 117 LEU A O 1
ATOM 878 N N . LEU A 1 118 ? 10.065 2.823 4.232 1.00 98.44 118 LEU A N 1
ATOM 879 C CA . LEU A 1 118 ? 9.402 1.788 3.440 1.00 98.44 118 LEU A CA 1
ATOM 880 C C . LEU A 1 118 ? 8.627 2.406 2.272 1.00 98.44 118 LEU A C 1
ATOM 882 O O . LEU A 1 118 ? 8.745 1.924 1.149 1.00 98.44 118 LEU A O 1
ATOM 886 N N . SER A 1 119 ? 7.902 3.503 2.498 1.00 98.12 119 SER A N 1
ATOM 887 C CA . SER A 1 119 ? 7.143 4.173 1.433 1.00 98.12 119 SER A CA 1
ATOM 888 C C . SER A 1 119 ? 8.055 4.882 0.426 1.00 98.12 119 SER A C 1
ATOM 890 O O . SER A 1 119 ? 7.849 4.764 -0.780 1.00 98.12 119 SER A O 1
ATOM 892 N N . ALA A 1 120 ? 9.111 5.556 0.891 1.00 97.19 120 ALA A N 1
ATOM 893 C CA . ALA A 1 120 ? 10.094 6.222 0.033 1.00 97.19 120 ALA A CA 1
ATOM 894 C C . ALA A 1 120 ? 10.835 5.239 -0.884 1.00 97.19 120 ALA A C 1
ATOM 896 O O . ALA A 1 120 ? 11.202 5.603 -2.003 1.00 97.19 120 ALA A O 1
ATOM 897 N N . SER A 1 121 ? 11.001 3.980 -0.460 1.00 97.31 121 SER A N 1
ATOM 898 C CA . SER A 1 121 ? 11.631 2.946 -1.289 1.00 97.31 121 SER A CA 1
ATOM 899 C C . SER A 1 121 ? 10.949 2.782 -2.657 1.00 97.31 121 SER A C 1
ATOM 901 O O . SER A 1 121 ? 11.634 2.599 -3.663 1.00 97.31 121 SER A O 1
ATOM 903 N N . PHE A 1 122 ? 9.624 2.949 -2.734 1.00 95.56 122 PHE A N 1
ATOM 904 C CA . PHE A 1 122 ? 8.851 2.840 -3.975 1.00 95.56 122 PHE A CA 1
ATOM 905 C C . PHE A 1 122 ? 9.060 4.020 -4.923 1.00 95.56 122 PHE A C 1
ATOM 907 O O . PHE A 1 122 ? 8.974 3.842 -6.132 1.00 95.56 122 PHE A O 1
ATOM 914 N N . GLY A 1 123 ? 9.355 5.208 -4.390 1.00 94.06 123 GLY A N 1
ATOM 915 C CA . GLY A 1 123 ? 9.721 6.374 -5.196 1.00 94.06 123 GLY A CA 1
ATOM 916 C C . GLY A 1 123 ? 11.136 6.286 -5.768 1.00 94.06 123 GLY A C 1
ATOM 917 O O . GLY A 1 123 ? 11.443 6.949 -6.751 1.00 94.06 123 GLY A O 1
ATOM 918 N N . SER A 1 124 ? 12.001 5.455 -5.178 1.00 93.50 124 SER A N 1
ATOM 919 C CA . SER A 1 124 ? 13.409 5.344 -5.578 1.00 93.50 124 SER A CA 1
ATOM 920 C C . SER A 1 124 ? 13.662 4.483 -6.822 1.00 93.50 124 SER A C 1
ATOM 922 O O . SER A 1 124 ? 14.792 4.455 -7.312 1.00 93.50 124 SER A O 1
ATOM 924 N N . VAL A 1 125 ? 12.626 3.827 -7.358 1.00 90.50 125 VAL A N 1
ATOM 925 C CA . VAL A 1 125 ? 12.687 2.955 -8.541 1.00 90.50 125 VAL A CA 1
ATOM 926 C C . VAL A 1 125 ? 11.471 3.174 -9.455 1.00 90.50 125 VAL A C 1
ATOM 928 O O . VAL A 1 125 ? 10.490 3.805 -9.067 1.00 90.50 125 VAL A O 1
ATOM 931 N N . GLY A 1 126 ? 11.497 2.601 -10.658 1.00 83.81 126 GLY A N 1
ATOM 932 C CA . GLY A 1 126 ? 10.341 2.526 -11.553 1.00 83.81 126 GLY A CA 1
ATOM 933 C C . GLY A 1 126 ? 10.236 3.698 -12.528 1.00 83.81 126 GLY A C 1
ATOM 934 O O . GLY A 1 126 ? 11.172 4.471 -12.697 1.00 83.81 126 GLY A O 1
ATOM 935 N N . HIS A 1 127 ? 9.076 3.816 -13.181 1.00 80.62 127 HIS A N 1
ATOM 936 C CA . HIS A 1 127 ? 8.877 4.697 -14.341 1.00 80.62 127 HIS A CA 1
ATOM 937 C C . HIS A 1 127 ? 9.098 6.178 -14.020 1.00 80.62 127 HIS A C 1
ATOM 939 O O . HIS A 1 127 ? 9.598 6.916 -14.855 1.00 80.62 127 HIS A O 1
ATOM 945 N N . VAL A 1 128 ? 8.809 6.603 -12.788 1.00 84.38 128 VAL A N 1
ATOM 946 C CA . VAL A 1 128 ? 9.089 7.976 -12.350 1.00 84.38 128 VAL A CA 1
ATOM 947 C C . VAL A 1 128 ? 10.587 8.293 -12.387 1.00 84.38 128 VAL A C 1
ATOM 949 O O . VAL A 1 128 ? 10.967 9.386 -12.790 1.00 84.38 128 VAL A O 1
ATOM 952 N N . GLN A 1 129 ? 11.437 7.339 -12.004 1.00 86.69 129 GLN A N 1
ATOM 953 C CA . GLN A 1 129 ? 12.894 7.504 -12.011 1.00 86.69 129 GLN A CA 1
ATOM 954 C C . GLN A 1 129 ? 13.501 7.360 -13.410 1.00 86.69 129 GLN A C 1
ATOM 956 O O . GLN A 1 129 ? 14.669 7.687 -13.594 1.00 86.69 129 GLN A O 1
ATOM 961 N N . ALA A 1 130 ? 12.724 6.864 -14.378 1.00 84.94 130 ALA A N 1
ATOM 962 C CA . ALA A 1 130 ? 13.122 6.768 -15.778 1.00 84.94 130 ALA A CA 1
ATOM 963 C C . ALA A 1 130 ? 12.827 8.054 -16.575 1.00 84.94 130 ALA A C 1
ATOM 965 O O . ALA A 1 130 ? 13.260 8.164 -17.718 1.00 84.94 130 ALA A O 1
ATOM 966 N N . LEU A 1 131 ? 12.105 9.019 -15.992 1.00 84.12 131 LEU A N 1
ATOM 967 C CA . LEU A 1 131 ? 11.876 10.328 -16.606 1.00 84.12 131 LEU A CA 1
ATOM 968 C C . LEU A 1 131 ? 13.181 11.133 -16.658 1.00 84.12 131 LEU A C 1
ATOM 970 O O . LEU A 1 131 ? 13.993 11.054 -15.739 1.00 84.12 131 LEU A O 1
ATOM 974 N N . GLU A 1 132 ? 13.345 11.972 -17.686 1.00 82.31 132 GLU A N 1
ATOM 975 C CA . GLU A 1 132 ? 14.533 12.832 -17.840 1.00 82.31 132 GLU A CA 1
ATOM 976 C C . GLU A 1 132 ? 14.753 13.762 -16.635 1.00 82.31 132 GLU A C 1
ATOM 978 O O . GLU A 1 132 ? 15.885 14.000 -16.220 1.00 82.31 132 GLU A O 1
ATOM 983 N N . SER A 1 133 ? 13.663 14.261 -16.041 1.00 85.56 133 SER A N 1
ATOM 984 C CA . SER A 1 133 ? 13.687 15.087 -14.832 1.00 85.56 133 SER A CA 1
ATOM 985 C C . SER A 1 133 ? 12.595 14.639 -13.852 1.00 85.56 133 SER A C 1
ATOM 987 O O . SER A 1 133 ? 11.471 15.146 -13.896 1.00 85.56 133 SER A O 1
ATOM 989 N N . PRO A 1 134 ? 12.893 13.679 -12.950 1.00 85.12 134 PRO A N 1
ATOM 990 C CA . PRO A 1 134 ? 11.907 13.144 -12.006 1.00 85.12 134 PRO A CA 1
ATOM 991 C C . PRO A 1 134 ? 11.380 14.189 -11.006 1.00 85.12 134 PRO A C 1
ATOM 993 O O . PRO A 1 134 ? 10.251 14.081 -10.526 1.00 85.12 134 PRO A O 1
ATOM 996 N N . GLY A 1 135 ? 12.179 15.212 -10.679 1.00 91.75 135 GLY A N 1
ATOM 997 C CA . GLY A 1 135 ? 11.784 16.317 -9.801 1.00 91.75 135 GLY A CA 1
ATOM 998 C C . GLY A 1 135 ? 11.161 15.854 -8.476 1.00 91.75 135 GLY A C 1
ATOM 999 O O . GLY A 1 135 ? 11.759 15.091 -7.718 1.00 91.75 135 GLY A O 1
ATOM 1000 N N . ILE A 1 136 ? 9.941 16.319 -8.190 1.00 93.38 136 ILE A N 1
ATOM 1001 C CA . ILE A 1 136 ? 9.189 15.968 -6.972 1.00 93.38 136 ILE A CA 1
ATOM 1002 C C . ILE A 1 136 ? 8.458 14.615 -7.065 1.00 93.38 136 ILE A C 1
ATOM 1004 O O . ILE A 1 136 ? 8.008 14.084 -6.051 1.00 93.38 136 ILE A O 1
ATOM 1008 N N . LEU A 1 137 ? 8.333 14.026 -8.256 1.00 94.12 137 LEU A N 1
ATOM 1009 C CA . LEU A 1 137 ? 7.490 12.850 -8.494 1.00 94.12 137 LEU A CA 1
ATOM 1010 C C . LEU A 1 137 ? 7.866 11.624 -7.637 1.00 94.12 137 LEU A C 1
ATOM 1012 O O . LEU A 1 137 ? 6.940 10.985 -7.131 1.00 94.12 137 LEU A O 1
ATOM 1016 N N . PRO A 1 138 ? 9.154 11.302 -7.376 1.00 94.69 138 PRO A N 1
ATOM 1017 C CA . PRO A 1 138 ? 9.524 10.229 -6.446 1.00 94.69 138 PRO A CA 1
ATOM 1018 C C . PRO A 1 138 ? 8.902 10.395 -5.055 1.00 94.69 138 PRO A C 1
ATOM 1020 O O . PRO A 1 138 ? 8.420 9.434 -4.452 1.00 94.69 138 PRO A O 1
ATOM 1023 N N . TRP A 1 139 ? 8.851 11.633 -4.559 1.00 94.69 139 TRP A N 1
ATOM 1024 C CA . TRP A 1 139 ? 8.249 11.961 -3.270 1.00 94.69 139 TRP A CA 1
ATOM 1025 C C . TRP A 1 139 ? 6.727 11.839 -3.308 1.00 94.69 139 TRP A C 1
ATOM 1027 O O . TRP A 1 139 ? 6.134 11.350 -2.348 1.00 94.69 139 TRP A O 1
ATOM 1037 N N . VAL A 1 140 ? 6.095 12.208 -4.428 1.00 96.44 140 VAL A N 1
ATOM 1038 C CA . VAL A 1 140 ? 4.653 12.004 -4.640 1.00 96.44 140 VAL A CA 1
ATOM 1039 C C . VAL A 1 140 ? 4.312 10.512 -4.641 1.00 96.44 140 VAL A C 1
ATOM 1041 O O . VAL A 1 140 ? 3.328 10.122 -4.017 1.00 96.44 140 VAL A O 1
ATOM 1044 N N . VAL A 1 141 ? 5.138 9.659 -5.260 1.00 96.44 141 VAL A N 1
ATOM 1045 C CA . VAL A 1 141 ? 4.980 8.193 -5.195 1.00 96.44 141 VAL A CA 1
ATOM 1046 C C . VAL A 1 141 ? 5.117 7.694 -3.761 1.00 96.44 141 VAL A C 1
ATOM 1048 O O . VAL A 1 141 ? 4.261 6.941 -3.301 1.00 96.44 141 VAL A O 1
ATOM 1051 N N . GLY A 1 142 ? 6.146 8.137 -3.033 1.00 96.88 142 GLY A N 1
ATOM 1052 C CA . GLY A 1 142 ? 6.330 7.769 -1.628 1.00 96.88 142 GLY A CA 1
ATOM 1053 C C . GLY A 1 142 ? 5.131 8.163 -0.761 1.00 96.88 142 GLY A C 1
ATOM 1054 O O . GLY A 1 142 ? 4.618 7.342 -0.005 1.00 96.88 142 GLY A O 1
ATOM 1055 N N . LEU A 1 143 ? 4.617 9.385 -0.919 1.00 96.81 143 LEU A N 1
ATOM 1056 C CA . LEU A 1 143 ? 3.417 9.849 -0.219 1.00 96.81 143 LEU A CA 1
ATOM 1057 C C . LEU A 1 143 ? 2.169 9.047 -0.620 1.00 96.81 143 LEU A C 1
ATOM 1059 O O . LEU A 1 143 ? 1.364 8.689 0.240 1.00 96.81 143 LEU A O 1
ATOM 1063 N N . HIS A 1 144 ? 2.018 8.731 -1.908 1.00 97.06 144 HIS A N 1
ATOM 1064 C CA . HIS A 1 144 ? 0.921 7.905 -2.405 1.00 97.06 144 HIS A CA 1
ATOM 1065 C C . HIS A 1 144 ? 0.960 6.509 -1.773 1.00 97.06 144 HIS A C 1
ATOM 1067 O O . HIS A 1 144 ? -0.059 6.038 -1.284 1.00 97.06 144 HIS A O 1
ATOM 1073 N N . VAL A 1 145 ? 2.127 5.863 -1.706 1.00 97.56 145 VAL A N 1
ATOM 1074 C CA . VAL A 1 145 ? 2.289 4.549 -1.057 1.00 97.56 145 VAL A CA 1
ATOM 1075 C C . VAL A 1 145 ? 2.009 4.622 0.441 1.00 97.56 145 VAL A C 1
ATOM 1077 O O . VAL A 1 145 ? 1.333 3.739 0.966 1.00 97.56 145 VAL A O 1
ATOM 1080 N N . LEU A 1 146 ? 2.450 5.686 1.116 1.00 97.81 146 LEU A N 1
ATOM 1081 C CA . LEU A 1 146 ? 2.187 5.901 2.539 1.00 97.81 146 LEU A CA 1
ATOM 1082 C C . LEU A 1 146 ? 0.676 5.912 2.818 1.00 97.81 146 LEU A C 1
ATOM 1084 O O . LEU A 1 146 ? 0.172 5.124 3.617 1.00 97.81 146 LEU A O 1
ATOM 1088 N N . VAL A 1 147 ? -0.072 6.760 2.108 1.00 98.00 147 VAL A N 1
ATOM 1089 C CA . VAL A 1 147 ? -1.523 6.890 2.311 1.00 98.00 147 VAL A CA 1
ATOM 1090 C C . VAL A 1 147 ? -2.288 5.674 1.773 1.00 98.00 147 VAL A C 1
ATOM 1092 O O . VAL A 1 147 ? -3.260 5.239 2.391 1.00 98.00 147 VAL A O 1
ATOM 1095 N N . ALA A 1 148 ? -1.839 5.068 0.670 1.00 98.25 148 ALA A N 1
ATOM 1096 C CA . ALA A 1 148 ? -2.419 3.829 0.155 1.00 98.25 148 ALA A CA 1
ATOM 1097 C C . ALA A 1 148 ? -2.258 2.677 1.153 1.00 98.25 148 ALA A C 1
ATOM 1099 O O . ALA A 1 148 ? -3.198 1.910 1.337 1.00 98.25 148 ALA A O 1
ATOM 1100 N N . GLY A 1 149 ? -1.115 2.585 1.841 1.00 98.00 149 GLY A N 1
ATOM 1101 C CA . GLY A 1 149 ? -0.885 1.593 2.889 1.00 98.00 149 GLY A CA 1
ATOM 1102 C C . GLY A 1 149 ? -1.924 1.710 3.998 1.00 98.00 149 GLY A C 1
ATOM 1103 O O . GLY A 1 149 ? -2.572 0.722 4.336 1.00 98.00 149 GLY A O 1
ATOM 1104 N N . PHE A 1 150 ? -2.160 2.931 4.498 1.00 97.69 150 PHE A N 1
ATOM 1105 C CA . PHE A 1 150 ? -3.221 3.193 5.477 1.00 97.69 150 PHE A CA 1
ATOM 1106 C C . PHE A 1 150 ? -4.592 2.712 4.991 1.00 97.69 150 PHE A C 1
ATOM 1108 O O . PHE A 1 150 ? -5.329 2.109 5.770 1.00 97.69 150 PHE A O 1
ATOM 1115 N N . TRP A 1 151 ? -4.933 2.951 3.722 1.00 97.50 151 TRP A N 1
ATOM 1116 C CA . TRP A 1 151 ? -6.241 2.593 3.173 1.00 97.50 151 TRP A CA 1
ATOM 1117 C C . TRP A 1 151 ? -6.415 1.089 2.942 1.00 97.50 151 TRP A C 1
ATOM 1119 O O . TRP A 1 151 ? -7.444 0.526 3.305 1.00 97.50 151 TRP A O 1
ATOM 1129 N N . VAL A 1 152 ? -5.402 0.423 2.385 1.00 97.75 152 VAL A N 1
ATOM 1130 C CA . VAL A 1 152 ? -5.445 -1.010 2.048 1.00 97.75 152 VAL A CA 1
ATOM 1131 C C . VAL A 1 152 ? -5.622 -1.879 3.293 1.00 97.75 152 VAL A C 1
ATOM 1133 O O . VAL A 1 152 ? -6.257 -2.928 3.221 1.00 97.75 152 VAL A O 1
ATOM 1136 N N . VAL A 1 153 ? -5.123 -1.445 4.456 1.00 97.19 153 VAL A N 1
ATOM 1137 C CA . VAL A 1 153 ? -5.328 -2.179 5.716 1.00 97.19 153 VAL A CA 1
ATOM 1138 C C . VAL A 1 153 ? -6.698 -1.950 6.355 1.00 97.19 153 VAL A C 1
ATOM 1140 O O . VAL A 1 153 ? -7.001 -2.618 7.344 1.00 97.19 153 VAL A O 1
ATOM 1143 N N . ALA A 1 154 ? -7.545 -1.057 5.821 1.00 96.25 154 ALA A N 1
ATOM 1144 C CA . ALA A 1 154 ? -8.857 -0.758 6.403 1.00 96.25 154 ALA A CA 1
ATOM 1145 C C . ALA A 1 154 ? -9.698 -2.019 6.659 1.00 96.25 154 ALA A C 1
ATOM 1147 O O . ALA A 1 154 ? -10.202 -2.152 7.773 1.00 96.25 154 ALA A O 1
ATOM 1148 N N . PRO A 1 155 ? -9.810 -2.987 5.724 1.00 96.62 155 PRO A N 1
ATOM 1149 C CA . PRO A 1 155 ? -10.607 -4.185 5.966 1.00 96.62 155 PRO A CA 1
ATOM 1150 C C . PRO A 1 155 ? -10.068 -5.059 7.093 1.00 96.62 155 PRO A C 1
ATOM 1152 O O . PRO A 1 155 ? -10.859 -5.636 7.828 1.00 96.62 155 PRO A O 1
ATOM 1155 N N . PHE A 1 156 ? -8.746 -5.127 7.273 1.00 95.62 156 PHE A N 1
ATOM 1156 C CA . PHE A 1 156 ? -8.134 -5.848 8.3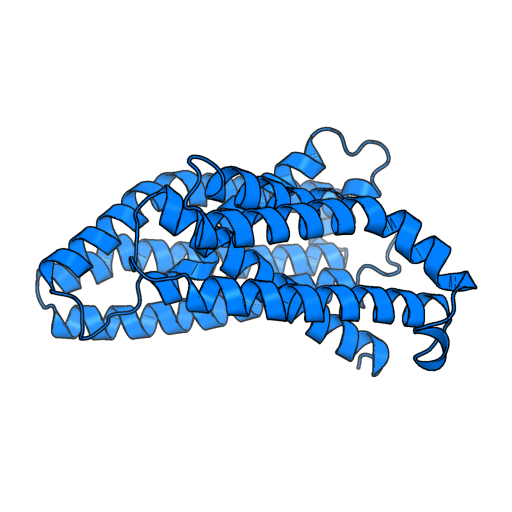89 1.00 95.62 156 PHE A CA 1
ATOM 1157 C C . PHE A 1 156 ? -8.376 -5.126 9.722 1.00 95.62 156 PHE A C 1
ATOM 1159 O O . PHE A 1 156 ? -8.742 -5.742 10.720 1.00 95.62 156 PHE A O 1
ATOM 1166 N N . VAL A 1 157 ? -8.191 -3.805 9.732 1.00 94.88 157 VAL A N 1
ATOM 1167 C CA . VAL A 1 157 ? -8.285 -2.964 10.931 1.00 94.88 157 VAL A CA 1
ATOM 1168 C C . VAL A 1 157 ? -9.726 -2.808 11.423 1.00 94.88 157 VAL A C 1
ATOM 1170 O O . VAL A 1 157 ? -9.964 -2.799 12.632 1.00 94.88 157 VAL A O 1
ATOM 1173 N N . LEU A 1 158 ? -10.677 -2.686 10.499 1.00 95.56 158 LEU A N 1
ATOM 1174 C CA . LEU A 1 158 ? -12.091 -2.414 10.770 1.00 95.56 158 LEU A CA 1
ATOM 1175 C C . LEU A 1 158 ? -12.959 -3.674 10.762 1.00 95.56 158 LEU A C 1
ATOM 1177 O O . LEU A 1 158 ? -14.177 -3.572 10.904 1.00 95.56 158 LEU A O 1
ATOM 1181 N N . TRP A 1 159 ? -12.369 -4.860 10.600 1.00 95.62 159 TRP A N 1
ATOM 1182 C CA . TRP A 1 159 ? -13.135 -6.098 10.652 1.00 95.62 159 TRP A CA 1
ATOM 1183 C C . TRP A 1 159 ? -13.810 -6.246 12.025 1.00 95.62 159 TRP A C 1
ATOM 1185 O O . TRP A 1 159 ? -13.125 -6.119 13.045 1.00 95.62 159 TRP A O 1
ATOM 1195 N N . PRO A 1 160 ? -15.123 -6.539 12.106 1.00 92.69 160 PRO A N 1
ATOM 1196 C CA . PRO A 1 160 ? -15.764 -6.813 13.387 1.00 92.69 160 PRO A CA 1
ATOM 1197 C C . PRO A 1 160 ? -15.155 -8.047 14.052 1.00 92.69 160 PRO A C 1
ATOM 1199 O O . PRO A 1 160 ? -15.156 -9.136 13.468 1.00 92.69 160 PRO A O 1
ATOM 1202 N N . ARG A 1 161 ? -14.670 -7.887 15.286 1.00 89.06 161 ARG A N 1
ATOM 1203 C CA . ARG A 1 161 ? -14.091 -8.968 16.092 1.00 89.06 161 ARG A CA 1
ATOM 1204 C C . ARG A 1 161 ? -14.893 -9.159 17.375 1.00 89.06 161 ARG A C 1
ATOM 1206 O O . ARG A 1 161 ? -15.411 -8.196 17.930 1.00 89.06 161 ARG A O 1
ATOM 1213 N N . SER A 1 162 ? -15.010 -10.404 17.825 1.00 86.50 162 SER A N 1
ATOM 1214 C CA . SER A 1 162 ? -15.803 -10.770 19.005 1.00 86.50 162 SER A CA 1
ATOM 1215 C C . SER A 1 162 ? -15.149 -10.379 20.332 1.00 86.50 162 SER A C 1
ATOM 1217 O O . SER A 1 162 ? -15.830 -10.342 21.348 1.00 86.50 162 SER A O 1
ATOM 1219 N N . ASP A 1 163 ? -13.844 -10.097 20.333 1.00 86.38 163 ASP A N 1
ATOM 1220 C CA . ASP A 1 163 ? -13.053 -9.694 21.504 1.00 86.38 163 ASP A CA 1
ATOM 1221 C C . ASP A 1 163 ? -13.135 -8.190 21.821 1.00 86.38 163 ASP A C 1
ATOM 1223 O O . ASP A 1 163 ? -12.503 -7.731 22.770 1.00 86.38 163 ASP A O 1
ATOM 1227 N N . VAL A 1 164 ? -13.881 -7.407 21.034 1.00 86.94 164 VAL A N 1
ATOM 1228 C CA . VAL A 1 164 ? -13.970 -5.945 21.167 1.00 86.94 164 VAL A CA 1
ATOM 1229 C C . VAL A 1 164 ? -15.389 -5.535 21.537 1.00 86.94 164 VAL A C 1
ATOM 1231 O O . VAL A 1 164 ? -16.350 -5.934 20.880 1.00 86.94 164 VAL A O 1
ATOM 1234 N N . ASP A 1 165 ? -15.520 -4.689 22.560 1.00 91.44 165 ASP A N 1
ATOM 1235 C CA . ASP A 1 165 ? -16.815 -4.132 22.950 1.00 91.44 165 ASP A CA 1
ATOM 1236 C C . ASP A 1 165 ? -17.437 -3.279 21.827 1.00 91.44 165 ASP A C 1
ATOM 1238 O O . ASP A 1 165 ? -16.740 -2.597 21.069 1.00 91.44 165 ASP A O 1
ATOM 1242 N N . LYS A 1 166 ? -18.773 -3.272 21.746 1.00 91.31 166 LYS A N 1
ATOM 1243 C CA . LYS A 1 166 ? -19.527 -2.563 20.701 1.00 91.31 166 LYS A CA 1
ATOM 1244 C C . LYS A 1 166 ? -19.174 -1.076 20.639 1.00 91.31 166 LYS A C 1
ATOM 1246 O O . LYS A 1 166 ? -18.967 -0.541 19.549 1.00 91.31 166 LYS A O 1
ATOM 1251 N N . SER A 1 167 ? -19.089 -0.417 21.796 1.00 90.88 167 SER A N 1
ATOM 1252 C CA . SER A 1 167 ? -18.802 1.019 21.885 1.00 90.88 167 SER A CA 1
ATOM 1253 C C . SER A 1 167 ? -17.373 1.332 21.441 1.00 90.88 167 SER A C 1
ATOM 1255 O O . SER A 1 167 ? -17.155 2.248 20.646 1.00 90.88 167 SER A O 1
ATOM 1257 N N . GLN A 1 168 ? -16.412 0.507 21.866 1.00 90.94 168 GLN A N 1
ATOM 1258 C CA . GLN A 1 168 ? -15.007 0.617 21.473 1.00 90.94 168 GLN A CA 1
ATOM 1259 C C . GLN A 1 168 ? -14.826 0.395 19.970 1.00 90.94 168 GLN A C 1
ATOM 1261 O O . GLN A 1 168 ? -14.059 1.109 19.323 1.00 90.94 168 GLN A O 1
ATOM 1266 N N . PHE A 1 169 ? -15.556 -0.562 19.393 1.00 91.94 169 PHE A N 1
ATOM 1267 C CA . PHE A 1 169 ? -15.519 -0.835 17.961 1.00 91.94 169 PHE A CA 1
ATOM 1268 C C . PHE A 1 169 ? -16.019 0.358 17.136 1.00 91.94 169 PHE A C 1
ATOM 1270 O O . PHE A 1 169 ? -15.331 0.798 16.213 1.00 91.94 169 PHE A O 1
ATOM 1277 N N . ILE A 1 170 ? -17.182 0.919 17.490 1.00 91.88 170 ILE A N 1
ATOM 1278 C CA . ILE A 1 170 ? -17.748 2.086 16.796 1.00 91.88 170 ILE A CA 1
ATOM 1279 C C . ILE A 1 170 ? -16.801 3.287 16.909 1.00 91.88 170 ILE A C 1
ATOM 1281 O O . ILE A 1 170 ? -16.504 3.916 15.894 1.00 91.88 170 ILE A O 1
ATOM 1285 N N . GLN A 1 171 ? -16.259 3.555 18.102 1.00 91.50 171 GLN A N 1
ATOM 1286 C CA . GLN A 1 171 ? -15.282 4.628 18.308 1.00 91.50 171 GLN A CA 1
ATOM 1287 C C . GLN A 1 171 ? -14.029 4.436 17.439 1.00 91.50 171 GLN A C 1
ATOM 1289 O O . GLN A 1 171 ? -13.540 5.391 16.834 1.00 91.50 171 GLN A O 1
ATOM 1294 N N . GLY A 1 172 ? -13.527 3.202 17.328 1.00 91.25 172 GLY A N 1
ATOM 1295 C CA . GLY A 1 172 ? -12.403 2.866 16.455 1.00 91.25 172 GLY A CA 1
ATOM 1296 C C . GLY A 1 172 ? -12.690 3.159 14.981 1.00 91.25 172 GLY A C 1
ATOM 1297 O O . GLY A 1 172 ? -11.847 3.742 14.294 1.00 91.25 172 GLY A O 1
ATOM 1298 N N . MET A 1 173 ? -13.892 2.827 14.497 1.00 91.75 173 MET A N 1
ATOM 1299 C CA . MET A 1 173 ? -14.282 3.148 13.122 1.00 91.75 173 MET A CA 1
ATOM 1300 C C . MET A 1 173 ? -14.398 4.651 12.871 1.00 91.75 173 MET A C 1
ATOM 1302 O O . MET A 1 173 ? -13.998 5.135 11.809 1.00 91.75 173 MET A O 1
ATOM 1306 N N . GLU A 1 174 ? -14.959 5.394 13.824 1.00 92.31 174 GLU A N 1
ATOM 1307 C CA . GLU A 1 174 ? -15.081 6.848 13.725 1.00 92.31 174 GLU A CA 1
ATOM 1308 C C . GLU A 1 174 ? -13.707 7.516 13.721 1.00 92.31 174 GLU A C 1
ATOM 1310 O O . GLU A 1 174 ? -13.469 8.393 12.891 1.00 92.31 174 GLU A O 1
ATOM 1315 N N . GLY A 1 175 ? -12.780 7.054 14.567 1.00 93.31 175 GLY A N 1
ATOM 1316 C CA . GLY A 1 175 ? -11.392 7.515 14.588 1.00 93.31 175 GLY A CA 1
ATOM 1317 C C . GLY A 1 175 ? -10.675 7.267 13.261 1.00 93.31 175 GLY A C 1
ATOM 1318 O O . GLY A 1 175 ? -10.088 8.188 12.691 1.00 93.31 175 GLY A O 1
ATOM 1319 N N . TYR A 1 176 ? -10.796 6.058 12.705 1.00 94.94 176 TYR A N 1
ATOM 1320 C CA . TYR A 1 176 ? -10.243 5.745 11.384 1.00 94.94 176 TYR A CA 1
ATOM 1321 C C . TYR A 1 176 ? -10.856 6.642 10.292 1.00 94.94 176 TYR A C 1
ATOM 1323 O O . TYR A 1 176 ? -10.143 7.252 9.491 1.00 94.94 176 TYR A O 1
ATOM 1331 N N . SER A 1 177 ? -12.183 6.797 10.301 1.00 94.38 177 SER A N 1
ATOM 1332 C CA . SER A 1 177 ? -12.922 7.621 9.334 1.00 94.38 177 SER A CA 1
ATOM 1333 C C . SER A 1 177 ? -12.609 9.117 9.449 1.00 94.38 177 SER A C 1
ATOM 1335 O O . SER A 1 177 ? -12.666 9.840 8.449 1.00 94.38 177 SER A O 1
ATOM 1337 N N . ALA A 1 178 ? -12.281 9.600 10.650 1.00 94.50 178 ALA A N 1
ATOM 1338 C CA . ALA A 1 178 ? -11.914 10.990 10.905 1.00 94.50 178 ALA A CA 1
ATOM 1339 C C . ALA A 1 178 ? -10.590 11.371 10.235 1.00 94.50 178 ALA A C 1
ATOM 1341 O O . ALA A 1 178 ? -10.460 12.506 9.777 1.00 94.50 178 ALA A O 1
ATOM 1342 N N . VAL A 1 179 ? -9.652 10.426 10.128 1.00 95.25 179 VAL A N 1
ATOM 1343 C CA . VAL A 1 179 ? -8.404 10.604 9.374 1.00 95.25 179 VAL A CA 1
ATOM 1344 C C . VAL A 1 179 ? -8.647 10.384 7.879 1.00 95.25 179 VAL A C 1
ATOM 1346 O O . VAL A 1 179 ? -8.301 11.239 7.059 1.00 95.25 179 VAL A O 1
ATOM 1349 N N . ALA A 1 180 ? -9.299 9.272 7.517 1.00 95.19 180 ALA A N 1
ATOM 1350 C CA . ALA A 1 180 ? -9.505 8.861 6.128 1.00 95.19 180 ALA A CA 1
ATOM 1351 C C . ALA A 1 180 ? -10.197 9.940 5.277 1.00 95.19 180 ALA A C 1
ATOM 1353 O O . ALA A 1 180 ? -9.828 10.149 4.121 1.00 95.19 180 ALA A O 1
ATOM 1354 N N . LYS A 1 181 ? -11.152 10.687 5.853 1.00 94.81 181 LYS A N 1
ATOM 1355 C CA . LYS A 1 181 ? -11.888 11.743 5.133 1.00 94.81 181 LYS A CA 1
ATOM 1356 C C . LYS A 1 181 ? -10.997 12.859 4.566 1.00 94.81 181 LYS A C 1
ATOM 1358 O O . LYS A 1 181 ? -11.441 13.544 3.653 1.00 94.81 181 LYS A O 1
ATOM 1363 N N . TYR A 1 182 ? -9.790 13.054 5.101 1.00 94.75 182 TYR A N 1
ATOM 1364 C CA . TYR A 1 182 ? -8.847 14.067 4.618 1.00 94.75 182 TYR A CA 1
ATOM 1365 C C . TYR A 1 182 ? -7.768 13.473 3.716 1.00 94.75 182 TYR A C 1
ATOM 1367 O O . TYR A 1 182 ? -7.490 14.020 2.653 1.00 94.75 182 TYR A O 1
ATOM 1375 N N . ILE A 1 183 ? -7.170 12.348 4.112 1.00 94.88 183 ILE A N 1
ATOM 1376 C CA . ILE A 1 183 ? -5.996 11.817 3.407 1.00 94.88 183 ILE A CA 1
ATOM 1377 C C . ILE A 1 183 ? -6.359 11.029 2.141 1.00 94.88 183 ILE A C 1
ATOM 1379 O O . ILE A 1 183 ? -5.602 11.064 1.175 1.00 94.88 183 ILE A O 1
ATOM 1383 N N . ILE A 1 184 ? -7.525 10.371 2.090 1.00 95.94 184 ILE A N 1
ATOM 1384 C CA . ILE A 1 184 ? -7.927 9.581 0.915 1.00 95.94 184 ILE A CA 1
ATOM 1385 C C . ILE A 1 184 ? -8.221 10.461 -0.318 1.00 95.94 184 ILE A C 1
ATOM 1387 O O . ILE A 1 184 ? -7.758 10.110 -1.404 1.00 95.94 184 ILE A O 1
ATOM 1391 N N . PRO A 1 185 ? -8.895 11.626 -0.209 1.00 94.44 185 PRO A N 1
ATOM 1392 C CA . PRO A 1 185 ? -9.000 12.552 -1.339 1.00 94.44 185 PRO A CA 1
ATOM 1393 C C . PRO A 1 185 ? -7.637 13.022 -1.867 1.00 94.44 185 PRO A C 1
ATOM 1395 O O . PRO A 1 185 ? -7.431 13.059 -3.078 1.00 94.44 185 PRO A O 1
ATOM 1398 N N . VAL A 1 186 ? -6.682 13.316 -0.975 1.00 93.31 186 VAL A N 1
ATOM 1399 C CA . VAL A 1 186 ? -5.312 13.702 -1.362 1.00 93.31 186 VAL A CA 1
ATOM 1400 C C . VAL A 1 186 ? -4.618 12.566 -2.117 1.00 93.31 186 VAL A C 1
ATOM 1402 O O . VAL A 1 186 ? -4.016 12.803 -3.163 1.00 93.31 186 VAL A O 1
ATOM 1405 N N . LEU A 1 187 ? -4.755 11.324 -1.642 1.00 96.25 187 LEU A N 1
ATOM 1406 C CA . LEU A 1 187 ? -4.258 10.133 -2.334 1.00 96.25 187 LEU A CA 1
ATOM 1407 C C . LEU A 1 187 ? -4.847 9.997 -3.743 1.00 96.25 187 LEU A C 1
ATOM 1409 O O . LEU A 1 187 ? -4.110 9.692 -4.682 1.00 96.25 187 LEU A O 1
ATOM 1413 N N . PHE A 1 188 ? -6.156 10.219 -3.890 1.00 96.12 188 PHE A N 1
ATOM 1414 C CA . PHE A 1 188 ? -6.846 10.116 -5.175 1.00 96.12 188 PHE A CA 1
ATOM 1415 C C . PHE A 1 188 ? -6.336 11.162 -6.173 1.00 96.12 188 PHE A C 1
ATOM 1417 O O . PHE A 1 188 ? -5.991 10.815 -7.301 1.00 96.12 188 PHE A O 1
ATOM 1424 N N . VAL A 1 189 ? -6.190 12.419 -5.738 1.00 96.62 189 VAL A N 1
ATOM 1425 C CA . VAL A 1 189 ? -5.619 13.500 -6.562 1.00 96.62 189 VAL A CA 1
ATOM 1426 C C . VAL A 1 189 ? -4.166 13.204 -6.939 1.00 96.62 189 VAL A C 1
ATOM 1428 O O . VAL A 1 189 ? -3.801 13.344 -8.104 1.00 96.62 189 VAL A O 1
ATOM 1431 N N . ALA A 1 190 ? -3.346 12.726 -5.998 1.00 95.19 190 ALA A N 1
ATOM 1432 C CA . ALA A 1 190 ? -1.976 12.305 -6.291 1.00 95.19 190 ALA A CA 1
ATOM 1433 C C . ALA A 1 190 ? -1.940 11.156 -7.315 1.00 95.19 190 ALA A C 1
ATOM 1435 O O . ALA A 1 190 ? -1.096 11.151 -8.206 1.00 95.19 190 ALA A O 1
ATOM 1436 N N . GLY A 1 191 ? -2.875 10.205 -7.222 1.00 95.62 191 GLY A N 1
ATOM 1437 C CA . GLY A 1 191 ? -3.021 9.112 -8.183 1.00 95.62 191 GLY A CA 1
ATOM 1438 C C . GLY A 1 191 ? -3.383 9.592 -9.589 1.00 95.62 191 GLY A C 1
ATOM 1439 O O . GLY A 1 191 ? -2.772 9.135 -10.552 1.00 95.62 191 GLY A O 1
ATOM 1440 N N . LEU A 1 192 ? -4.323 10.536 -9.709 1.00 96.38 192 LEU A N 1
ATOM 1441 C CA . LEU A 1 192 ? -4.679 11.169 -10.986 1.00 96.38 192 LEU A CA 1
ATOM 1442 C C . LEU A 1 192 ? -3.485 11.903 -11.601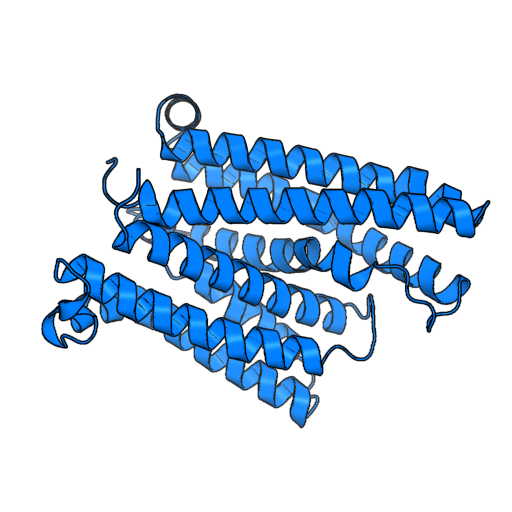 1.00 96.38 192 LEU A C 1
ATOM 1444 O O . LEU A 1 192 ? -3.188 11.720 -12.779 1.00 96.38 192 LEU A O 1
ATOM 1448 N N . PHE A 1 193 ? -2.781 12.695 -10.791 1.00 95.62 193 PHE A N 1
ATOM 1449 C CA . PHE A 1 193 ? -1.611 13.445 -11.233 1.00 95.62 193 PHE A CA 1
ATOM 1450 C C . PHE A 1 193 ? -0.492 12.518 -11.725 1.00 95.62 193 PHE A C 1
ATOM 1452 O O . PHE A 1 193 ? 0.016 12.701 -12.829 1.00 95.62 193 PHE A O 1
ATOM 1459 N N . LEU A 1 194 ? -0.156 11.478 -10.953 1.00 93.88 194 LEU A N 1
ATOM 1460 C CA . LEU A 1 194 ? 0.836 10.479 -11.355 1.00 93.88 194 LEU A CA 1
ATOM 1461 C C . LEU A 1 194 ? 0.416 9.744 -12.630 1.00 93.88 194 LEU A C 1
ATOM 1463 O O . LEU A 1 194 ? 1.250 9.540 -13.504 1.00 93.88 194 LEU A O 1
ATOM 1467 N N . ALA A 1 195 ? -0.859 9.365 -12.759 1.00 93.62 195 ALA A N 1
ATOM 1468 C CA . ALA A 1 195 ? -1.340 8.667 -13.946 1.00 93.62 195 ALA A CA 1
ATOM 1469 C C . ALA A 1 195 ? -1.219 9.531 -15.208 1.00 93.62 195 ALA A C 1
ATOM 1471 O O . ALA A 1 195 ? -0.754 9.049 -16.236 1.00 93.62 195 ALA A O 1
ATOM 1472 N N . TRP A 1 196 ? -1.584 10.810 -15.113 1.00 93.94 196 TRP A N 1
ATOM 1473 C CA . TRP A 1 196 ? -1.491 11.756 -16.223 1.00 93.94 196 TRP A CA 1
ATOM 1474 C C . TRP A 1 196 ? -0.048 11.965 -16.692 1.00 93.94 196 TRP A C 1
ATOM 1476 O O . TRP A 1 196 ? 0.219 11.883 -17.889 1.00 93.94 196 TRP A O 1
ATOM 1486 N N . ILE A 1 197 ? 0.884 12.172 -15.755 1.00 92.75 197 ILE A N 1
ATOM 1487 C CA . ILE A 1 197 ? 2.305 12.361 -16.074 1.00 92.75 197 ILE A CA 1
ATOM 1488 C C . ILE A 1 197 ? 2.917 11.085 -16.655 1.00 92.75 197 ILE A C 1
ATOM 1490 O O . ILE A 1 197 ? 3.568 11.136 -17.693 1.00 92.75 197 ILE A O 1
ATOM 1494 N N . LEU A 1 198 ? 2.691 9.934 -16.016 1.00 89.88 198 LEU A N 1
ATOM 1495 C CA . LEU A 1 198 ? 3.310 8.670 -16.427 1.00 89.88 198 LEU A CA 1
ATOM 1496 C C . LEU A 1 198 ? 2.780 8.137 -17.757 1.00 89.88 198 LEU A C 1
ATOM 1498 O O . LEU A 1 198 ? 3.492 7.416 -18.446 1.00 89.88 198 LEU A O 1
ATOM 1502 N N . ALA A 1 199 ? 1.546 8.476 -18.119 1.00 90.94 199 ALA A N 1
ATOM 1503 C CA . ALA A 1 199 ? 0.995 8.136 -19.421 1.00 90.94 199 ALA A CA 1
ATOM 1504 C C . ALA A 1 199 ? 1.379 9.145 -20.518 1.00 90.94 199 ALA A C 1
ATOM 1506 O O . ALA A 1 199 ? 1.027 8.929 -21.671 1.00 90.94 199 ALA A O 1
ATOM 1507 N N . GLY A 1 200 ? 2.068 10.246 -20.192 1.00 90.38 200 GLY A N 1
ATOM 1508 C CA . GLY A 1 200 ? 2.409 11.286 -21.167 1.00 90.38 200 GLY A CA 1
ATOM 1509 C C . GLY A 1 200 ? 1.210 12.128 -21.619 1.00 90.38 200 GLY A C 1
ATOM 1510 O O . GLY A 1 200 ? 1.219 12.672 -22.719 1.00 90.38 200 GLY A O 1
ATOM 1511 N N . GLY A 1 201 ? 0.166 12.242 -20.794 1.00 92.75 201 GLY A N 1
ATOM 1512 C CA . GLY A 1 201 ? -1.021 13.040 -21.093 1.00 92.75 201 GLY A CA 1
ATOM 1513 C C . GLY A 1 201 ? -2.320 12.239 -21.211 1.00 92.75 201 GLY A C 1
ATOM 1514 O O . GLY A 1 201 ? -2.364 11.028 -21.003 1.00 92.75 201 GLY A O 1
ATOM 1515 N N . ILE A 1 202 ? -3.413 12.937 -21.544 1.00 94.62 202 ILE A N 1
ATOM 1516 C CA . ILE A 1 202 ? -4.743 12.321 -21.721 1.00 94.62 202 ILE A CA 1
ATOM 1517 C C . ILE A 1 202 ? -4.739 11.360 -22.910 1.00 94.62 202 ILE A C 1
ATOM 1519 O O . ILE A 1 202 ? -5.327 10.287 -22.828 1.00 94.62 202 ILE A O 1
ATOM 1523 N N . GLU A 1 203 ? -4.055 11.723 -23.995 1.00 94.62 203 GLU A N 1
ATOM 1524 C CA . GLU A 1 203 ? -3.938 10.859 -25.166 1.00 94.62 203 GLU A CA 1
ATOM 1525 C C . GLU A 1 203 ? -3.307 9.518 -24.790 1.00 94.62 203 GLU A C 1
ATOM 1527 O O . GLU A 1 203 ? -3.906 8.476 -25.040 1.00 94.62 203 GLU A O 1
ATOM 1532 N N . GLY A 1 204 ? -2.167 9.530 -24.095 1.00 93.00 204 GLY A N 1
ATOM 1533 C CA . GLY A 1 204 ? -1.510 8.294 -23.686 1.00 93.00 204 GLY A CA 1
ATOM 1534 C C . GLY A 1 204 ? -2.310 7.471 -22.674 1.00 93.00 204 GLY A C 1
ATOM 1535 O O . GLY A 1 204 ? -2.250 6.245 -22.717 1.00 93.00 204 GLY A O 1
ATOM 1536 N N . LEU A 1 205 ? -3.146 8.092 -21.830 1.00 93.62 205 LEU A N 1
ATOM 1537 C CA . LEU A 1 205 ? -4.087 7.354 -20.971 1.00 93.62 205 LEU A CA 1
ATOM 1538 C C . LEU A 1 205 ? -5.094 6.521 -21.777 1.00 93.62 205 LEU A C 1
ATOM 1540 O O . LEU A 1 205 ? -5.517 5.462 -21.317 1.00 93.62 205 LEU A O 1
ATOM 1544 N N . LEU A 1 206 ? -5.486 6.997 -22.960 1.00 94.44 206 LEU A N 1
ATOM 1545 C CA . LEU A 1 206 ? -6.494 6.352 -23.801 1.00 94.44 206 LEU A CA 1
ATOM 1546 C C . LEU A 1 206 ? -5.877 5.410 -24.840 1.00 94.44 206 LEU A C 1
ATOM 1548 O O . LEU A 1 206 ? -6.491 4.399 -25.185 1.00 94.44 206 LEU A O 1
ATOM 1552 N N . THR A 1 207 ? -4.675 5.717 -25.329 1.00 92.38 207 THR A N 1
ATOM 1553 C CA . THR A 1 207 ? -4.051 5.005 -26.454 1.00 92.38 207 THR A CA 1
ATOM 1554 C C . THR A 1 207 ? -2.983 4.000 -26.032 1.00 92.38 207 THR A C 1
ATOM 1556 O O . THR A 1 207 ? -2.828 2.984 -26.707 1.00 92.38 207 THR A O 1
ATOM 1559 N N . GLN A 1 208 ? -2.268 4.230 -24.924 1.00 90.81 208 GLN A N 1
ATOM 1560 C CA . GLN A 1 208 ? -1.154 3.369 -24.517 1.00 90.81 208 GLN A CA 1
ATOM 1561 C C . GLN A 1 208 ? -1.618 2.236 -23.593 1.00 90.81 208 GLN A C 1
ATOM 1563 O O . GLN A 1 208 ? -2.364 2.499 -22.645 1.00 90.81 208 GLN A O 1
ATOM 1568 N N . PRO A 1 209 ? -1.126 0.990 -23.768 1.00 90.62 209 PRO A N 1
ATOM 1569 C CA . PRO A 1 209 ? -1.490 -0.135 -22.900 1.00 90.62 209 PRO A CA 1
ATOM 1570 C C . PRO A 1 209 ? -1.247 0.145 -21.411 1.00 90.62 209 PRO A C 1
ATOM 1572 O O . PRO A 1 209 ? -2.088 -0.160 -20.565 1.00 90.62 209 PRO A O 1
ATOM 1575 N N . TYR A 1 210 ? -0.117 0.780 -21.086 1.00 89.12 210 TYR A N 1
ATOM 1576 C CA . TYR A 1 210 ? 0.191 1.195 -19.718 1.00 89.12 210 TYR A CA 1
ATOM 1577 C C . TYR A 1 210 ? -0.810 2.241 -19.195 1.00 89.12 210 TYR A C 1
ATOM 1579 O O . TYR A 1 210 ? -1.319 2.108 -18.081 1.00 89.12 210 TYR A O 1
ATOM 1587 N N . GLY A 1 211 ? -1.157 3.236 -20.018 1.00 92.56 211 GLY A N 1
ATOM 1588 C CA . GLY A 1 211 ? -2.152 4.261 -19.695 1.00 92.56 211 GLY A CA 1
ATOM 1589 C C . GLY A 1 211 ? -3.544 3.682 -19.428 1.00 92.56 211 GLY A C 1
ATOM 1590 O O . GLY A 1 211 ? -4.168 4.017 -18.422 1.00 92.56 211 GLY A O 1
ATOM 1591 N N . GLN A 1 212 ? -3.992 2.728 -20.245 1.00 94.81 212 GLN A N 1
ATOM 1592 C CA . GLN A 1 212 ? -5.282 2.052 -20.069 1.00 94.81 212 GLN A CA 1
ATOM 1593 C C . GLN A 1 212 ? -5.347 1.248 -18.762 1.00 94.81 212 GLN A C 1
ATOM 1595 O O . GLN A 1 212 ? -6.374 1.255 -18.078 1.00 94.81 212 GLN A O 1
ATOM 1600 N N . LEU A 1 213 ? -4.247 0.602 -18.357 1.00 95.00 213 LEU A N 1
ATOM 1601 C CA . LEU A 1 213 ? -4.162 -0.063 -17.051 1.00 95.00 213 LEU A CA 1
ATOM 1602 C C . LEU A 1 213 ? -4.239 0.940 -15.894 1.00 95.00 213 LEU A C 1
ATOM 1604 O O . LEU A 1 213 ? -4.869 0.653 -14.874 1.00 95.00 213 LEU A O 1
ATOM 1608 N N . LEU A 1 214 ? -3.655 2.132 -16.041 1.00 94.12 214 LEU A N 1
ATOM 1609 C CA . LEU A 1 214 ? -3.800 3.203 -15.052 1.00 94.12 214 LEU A CA 1
ATOM 1610 C C . LEU A 1 214 ? -5.244 3.716 -14.973 1.00 94.12 214 LEU A C 1
ATOM 1612 O O . LEU A 1 214 ? -5.744 3.924 -13.868 1.00 94.12 214 LEU A O 1
ATOM 1616 N N . VAL A 1 215 ? -5.942 3.852 -16.105 1.00 96.81 215 VAL A N 1
ATOM 1617 C CA . VAL A 1 215 ? -7.375 4.199 -16.136 1.00 96.81 215 VAL A CA 1
ATOM 1618 C C . VAL A 1 215 ? -8.212 3.124 -15.441 1.00 96.81 215 VAL A C 1
ATOM 1620 O O . VAL A 1 215 ? -9.040 3.451 -14.591 1.00 96.81 215 VAL A O 1
ATOM 1623 N N . LEU A 1 216 ? -7.959 1.842 -15.723 1.00 97.50 216 LEU A N 1
ATOM 1624 C CA . LEU A 1 216 ? -8.624 0.730 -15.039 1.00 97.50 216 LEU A CA 1
ATOM 1625 C C . LEU A 1 216 ? -8.377 0.778 -13.524 1.00 97.50 216 LEU A C 1
ATOM 1627 O O . LEU A 1 216 ? -9.318 0.656 -12.737 1.00 97.50 216 LEU A O 1
ATOM 1631 N N . LYS A 1 217 ? -7.127 1.013 -13.103 1.00 95.94 217 LYS A N 1
ATOM 1632 C CA . LYS A 1 217 ? -6.766 1.187 -11.689 1.00 95.94 217 LYS A CA 1
ATOM 1633 C C . LYS A 1 217 ? -7.553 2.336 -11.056 1.00 95.94 217 LYS A C 1
ATOM 1635 O O . LYS A 1 217 ? -8.078 2.167 -9.959 1.00 95.94 217 LYS A O 1
ATOM 1640 N N . LEU A 1 218 ? -7.650 3.483 -11.728 1.00 96.44 218 LEU A N 1
ATOM 1641 C CA . LEU A 1 218 ? -8.403 4.640 -11.238 1.00 96.44 218 LEU A CA 1
ATOM 1642 C C . LEU A 1 218 ? -9.896 4.330 -11.104 1.00 96.44 218 LEU A C 1
ATOM 1644 O O . LEU A 1 218 ? -10.471 4.641 -10.066 1.00 96.44 218 LEU A O 1
ATOM 1648 N N . GLY A 1 219 ? -10.498 3.652 -12.086 1.00 98.19 219 GLY A N 1
ATOM 1649 C CA . GLY A 1 219 ? -11.894 3.212 -12.016 1.00 98.19 219 GLY A CA 1
ATOM 1650 C C . GLY A 1 219 ? -12.159 2.295 -10.820 1.00 98.19 219 GLY A C 1
ATOM 1651 O O . GLY A 1 219 ? -13.095 2.528 -10.056 1.00 98.19 219 GLY A O 1
ATOM 1652 N N . LEU A 1 220 ? -11.291 1.303 -10.590 1.00 98.38 220 LEU A N 1
ATOM 1653 C CA . LEU A 1 220 ? -11.378 0.426 -9.417 1.00 98.38 220 LEU A CA 1
ATOM 1654 C C . LEU A 1 220 ? -11.232 1.209 -8.105 1.00 98.38 220 LEU A C 1
ATOM 1656 O O . LEU A 1 220 ? -12.022 1.018 -7.185 1.00 98.38 220 LEU A O 1
ATOM 1660 N N . VAL A 1 221 ? -10.266 2.127 -8.019 1.00 97.56 221 VAL A N 1
ATOM 1661 C CA . VAL A 1 221 ? -10.072 2.975 -6.832 1.00 97.56 221 VAL A CA 1
ATOM 1662 C C . VAL A 1 221 ? -11.278 3.890 -6.589 1.00 97.56 221 VAL A C 1
ATOM 1664 O O . VAL A 1 221 ? -11.648 4.104 -5.436 1.00 97.56 221 VAL A O 1
ATOM 1667 N N . SER A 1 222 ? -11.942 4.390 -7.635 1.00 98.12 222 SER A N 1
ATOM 1668 C CA . SER A 1 222 ? -13.195 5.144 -7.497 1.00 98.12 222 SER A CA 1
ATOM 1669 C C . SER A 1 222 ? -14.324 4.296 -6.903 1.00 98.12 222 SER A C 1
ATOM 1671 O O . SER A 1 222 ? -15.087 4.807 -6.083 1.00 98.12 222 SER A O 1
ATOM 1673 N N . LEU A 1 223 ? -14.406 3.002 -7.240 1.00 98.12 223 LEU A N 1
ATOM 1674 C CA . LEU A 1 223 ? -15.358 2.079 -6.608 1.00 98.12 223 LEU A CA 1
ATOM 1675 C C . LEU A 1 223 ? -15.049 1.884 -5.118 1.00 98.12 223 LEU A C 1
ATOM 1677 O O . LEU A 1 223 ? -15.961 1.986 -4.297 1.00 98.12 223 LEU A O 1
ATOM 1681 N N . VAL A 1 224 ? -13.775 1.681 -4.756 1.00 97.56 224 VAL A N 1
ATOM 1682 C CA . VAL A 1 224 ? -13.346 1.587 -3.344 1.00 97.56 224 VAL A CA 1
ATOM 1683 C C . VAL A 1 224 ? -13.671 2.882 -2.594 1.00 97.56 224 VAL A C 1
ATOM 1685 O O . VAL A 1 224 ? -14.159 2.850 -1.468 1.00 97.56 224 VAL A O 1
ATOM 1688 N N . LEU A 1 225 ? -13.455 4.045 -3.216 1.00 96.75 225 LEU A N 1
ATOM 1689 C CA . LEU A 1 225 ? -13.785 5.342 -2.621 1.00 96.75 225 LEU A CA 1
ATOM 1690 C C . LEU A 1 225 ? -15.288 5.475 -2.344 1.00 96.75 225 LEU A C 1
ATOM 1692 O O . LEU A 1 225 ? -15.679 5.895 -1.252 1.00 96.75 225 LEU A O 1
ATOM 1696 N N . GLY A 1 226 ? -16.125 5.082 -3.309 1.00 97.12 226 GLY A N 1
ATOM 1697 C CA . GLY A 1 226 ? -17.579 5.053 -3.153 1.00 97.12 226 GLY A CA 1
ATOM 1698 C C . GLY A 1 226 ? -18.024 4.110 -2.035 1.00 97.12 226 GLY A C 1
ATOM 1699 O O . GLY A 1 226 ? -18.862 4.479 -1.209 1.00 97.12 226 GLY A O 1
ATOM 1700 N N . LEU A 1 227 ? -17.414 2.926 -1.947 1.00 96.88 227 LEU A N 1
ATOM 1701 C CA . LEU A 1 227 ? -17.715 1.951 -0.903 1.00 96.88 227 LEU A CA 1
ATOM 1702 C C . LEU A 1 227 ? -17.266 2.429 0.484 1.00 96.88 227 LEU A C 1
ATOM 1704 O O . LEU A 1 227 ? -18.021 2.317 1.450 1.00 96.88 227 LEU A O 1
ATOM 1708 N N . GLY A 1 228 ? -16.099 3.066 0.582 1.00 95.50 228 GLY A N 1
ATOM 1709 C CA . GLY A 1 228 ? -15.624 3.717 1.803 1.00 95.50 228 GLY A CA 1
ATOM 1710 C C . GLY A 1 228 ? -16.553 4.842 2.274 1.00 95.50 228 GLY A C 1
ATOM 1711 O O . GLY A 1 228 ? -16.859 4.941 3.465 1.00 95.50 228 GLY A O 1
ATOM 1712 N N . ALA A 1 229 ? -17.072 5.659 1.350 1.00 96.12 229 ALA A N 1
ATOM 1713 C CA . ALA A 1 229 ? -18.071 6.681 1.664 1.00 96.12 229 ALA A CA 1
ATOM 1714 C C . ALA A 1 229 ? -19.389 6.059 2.161 1.00 96.12 229 ALA A C 1
ATOM 1716 O O . ALA A 1 229 ? -19.943 6.509 3.169 1.00 96.12 229 ALA A O 1
ATOM 1717 N N . TYR A 1 230 ? -19.854 4.986 1.515 1.00 97.19 230 TYR A N 1
ATOM 1718 C CA . TYR A 1 230 ? -21.022 4.220 1.955 1.00 97.19 230 TYR A CA 1
ATOM 1719 C C . TYR A 1 230 ? -20.820 3.611 3.353 1.00 97.19 230 TYR A C 1
ATOM 1721 O O . TYR A 1 230 ? -21.706 3.714 4.205 1.00 97.19 230 TYR A O 1
ATOM 1729 N N . ASN A 1 231 ? -19.638 3.057 3.637 1.00 96.06 231 ASN A N 1
ATOM 1730 C CA . ASN A 1 231 ? -19.287 2.508 4.948 1.00 96.06 231 ASN A CA 1
ATOM 1731 C C . ASN A 1 231 ? -19.335 3.580 6.046 1.00 96.06 231 ASN A C 1
ATOM 1733 O O . ASN A 1 231 ? -19.938 3.386 7.108 1.00 96.06 231 ASN A O 1
ATOM 1737 N N . LYS A 1 232 ? -18.759 4.751 5.769 1.00 94.94 232 LYS A N 1
ATOM 1738 C CA . LYS A 1 232 ? -18.736 5.883 6.700 1.00 94.94 232 LYS A CA 1
ATOM 1739 C C . LYS A 1 232 ? -20.131 6.443 6.992 1.00 94.94 232 LYS A C 1
ATOM 1741 O O . LYS A 1 232 ? -20.402 6.812 8.128 1.00 94.94 232 LYS A O 1
ATOM 1746 N N . ILE A 1 233 ? -20.996 6.555 5.984 1.00 95.06 233 ILE A N 1
ATOM 1747 C CA . ILE A 1 233 ? -22.298 7.224 6.129 1.00 95.06 233 ILE A CA 1
ATOM 1748 C C . ILE A 1 233 ? -23.378 6.222 6.538 1.00 95.06 233 ILE A C 1
ATOM 1750 O O . ILE A 1 233 ? -24.005 6.368 7.584 1.00 95.06 233 ILE A O 1
ATOM 1754 N N . VAL A 1 234 ? -23.589 5.187 5.725 1.00 96.56 234 VAL A N 1
ATOM 1755 C CA . VAL A 1 234 ? -24.734 4.280 5.855 1.00 96.56 234 VAL A CA 1
ATOM 1756 C C . VAL A 1 234 ? -24.436 3.156 6.839 1.00 96.56 234 VAL A C 1
ATOM 1758 O O . VAL A 1 234 ? -25.219 2.920 7.756 1.00 96.56 234 VAL A O 1
ATOM 1761 N N . VAL A 1 235 ? -23.306 2.459 6.686 1.00 95.94 235 VAL A N 1
ATOM 1762 C CA . VAL A 1 235 ? -22.993 1.292 7.536 1.00 95.94 235 VAL A CA 1
ATOM 1763 C C . VAL A 1 235 ? -22.716 1.713 8.975 1.00 95.94 235 VAL A C 1
ATOM 1765 O O . VAL A 1 235 ? -23.192 1.067 9.906 1.00 95.94 235 VAL A O 1
ATOM 1768 N N . THR A 1 236 ? -22.024 2.836 9.173 1.00 94.31 236 THR A N 1
ATOM 1769 C CA . THR A 1 236 ? -21.789 3.388 10.515 1.00 94.31 236 THR A CA 1
ATOM 1770 C C . THR A 1 236 ? -23.098 3.803 11.193 1.00 94.31 236 THR A C 1
ATOM 1772 O O . THR A 1 236 ? -23.280 3.525 12.376 1.00 94.31 236 THR A O 1
ATOM 1775 N N . ALA A 1 237 ? -24.048 4.400 10.462 1.00 94.62 237 ALA A N 1
ATOM 1776 C CA . ALA A 1 237 ? -25.376 4.697 11.005 1.00 94.62 237 ALA A CA 1
ATOM 1777 C C . ALA A 1 237 ? -26.137 3.415 11.387 1.00 94.62 237 ALA A C 1
ATOM 1779 O O . ALA A 1 237 ? -26.706 3.346 12.476 1.00 94.62 237 ALA A O 1
ATOM 1780 N N . LYS A 1 238 ? -26.080 2.373 1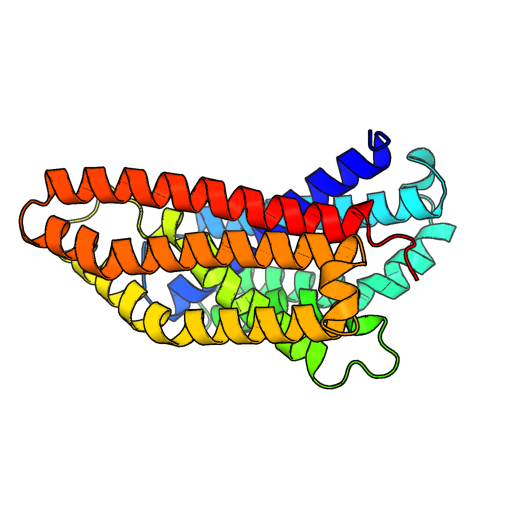0.543 1.00 95.31 238 LYS A N 1
ATOM 1781 C CA . LYS A 1 238 ? -26.664 1.060 10.861 1.00 95.31 238 LYS A CA 1
ATOM 1782 C C . LYS A 1 238 ? -26.062 0.469 12.130 1.00 95.31 238 LYS A C 1
ATOM 1784 O O . LYS A 1 238 ? -26.821 0.106 13.011 1.00 95.31 238 LYS A O 1
ATOM 1789 N N . LEU A 1 239 ? -24.736 0.469 12.276 1.00 94.50 239 LEU A N 1
ATOM 1790 C CA . LEU A 1 239 ? -24.050 -0.033 13.475 1.00 94.50 239 LEU A CA 1
ATOM 1791 C C . LEU A 1 239 ? -24.497 0.646 14.775 1.00 94.50 239 LEU A C 1
ATOM 1793 O O . LEU A 1 239 ? -24.497 -0.001 15.819 1.00 94.50 239 LEU A O 1
ATOM 1797 N N . LYS A 1 240 ? -24.867 1.931 14.721 1.00 93.88 240 LYS A N 1
ATOM 1798 C CA 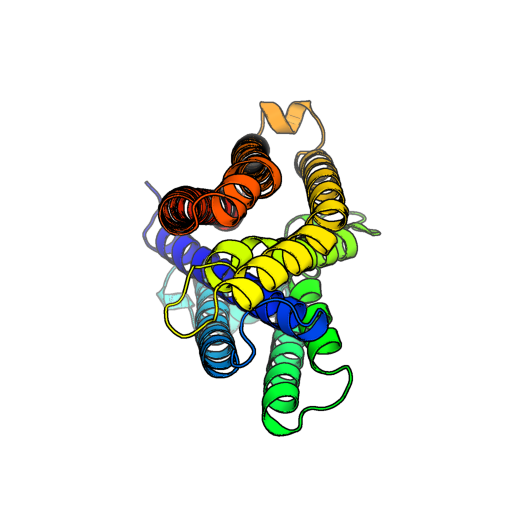. LYS A 1 240 ? -25.365 2.680 15.884 1.00 93.88 240 LYS A CA 1
ATOM 1799 C C . LYS A 1 240 ? -26.821 2.363 16.231 1.00 93.88 240 LYS A C 1
ATOM 1801 O O . LYS A 1 240 ? -27.183 2.467 17.397 1.00 93.88 240 LYS A O 1
ATOM 1806 N N . HIS A 1 241 ? -27.643 2.024 15.240 1.00 94.56 241 HIS A N 1
ATOM 1807 C CA . HIS A 1 241 ? -29.071 1.760 15.430 1.00 94.56 241 HIS A CA 1
ATOM 1808 C C . HIS A 1 241 ? -29.369 0.273 15.669 1.00 94.56 241 HIS A C 1
ATOM 1810 O O . HIS A 1 241 ? -30.027 -0.076 16.642 1.00 94.56 241 HIS A O 1
ATOM 1816 N N . ASP A 1 242 ? -28.840 -0.593 14.805 1.00 94.69 242 ASP A N 1
ATOM 1817 C CA . ASP A 1 242 ? -28.900 -2.049 14.899 1.00 94.69 242 ASP A CA 1
ATOM 1818 C C . ASP A 1 242 ? -27.498 -2.615 14.648 1.00 94.69 242 ASP A C 1
ATOM 1820 O O . ASP A 1 242 ? -27.006 -2.718 13.517 1.00 94.69 242 ASP A O 1
ATOM 1824 N N . TYR A 1 243 ? -26.838 -2.972 15.745 1.00 93.19 243 TYR A N 1
ATOM 1825 C CA . TYR A 1 243 ? -25.450 -3.401 15.719 1.00 93.19 243 TYR A CA 1
ATOM 1826 C C . TYR A 1 243 ? -25.236 -4.701 14.932 1.00 93.19 243 TYR A C 1
ATOM 1828 O O . TYR A 1 243 ? -24.241 -4.819 14.217 1.00 93.19 243 TYR A O 1
ATOM 1836 N N . GLU A 1 244 ? -26.150 -5.668 15.027 1.00 93.38 244 GLU A N 1
ATOM 1837 C CA . GLU A 1 244 ? -25.993 -6.966 14.361 1.00 93.38 244 GLU A CA 1
ATOM 1838 C C . GLU A 1 244 ? -26.147 -6.825 12.847 1.00 93.38 244 GLU A C 1
ATOM 1840 O O . GLU A 1 244 ? -25.287 -7.278 12.080 1.00 93.38 244 GLU A O 1
ATOM 1845 N N . GLN A 1 245 ? -27.182 -6.105 12.403 1.00 95.06 245 GLN A N 1
ATOM 1846 C CA . GLN A 1 245 ? -27.356 -5.796 10.983 1.00 95.06 245 GLN A CA 1
ATOM 1847 C C . GLN A 1 245 ? -26.214 -4.927 10.448 1.00 95.06 245 GLN A C 1
ATOM 1849 O O . GLN A 1 245 ? -25.731 -5.145 9.332 1.00 95.06 245 GLN A O 1
ATOM 1854 N N . GLY A 1 246 ? -25.752 -3.958 11.243 1.00 95.25 246 GLY A N 1
ATOM 1855 C CA . GLY A 1 246 ? -24.609 -3.111 10.919 1.00 95.25 246 GLY A CA 1
ATOM 1856 C C . GLY A 1 246 ? -23.317 -3.908 10.734 1.00 95.25 246 GLY A C 1
ATOM 1857 O O . GLY A 1 246 ? -22.605 -3.692 9.753 1.00 95.25 246 GLY A O 1
ATOM 1858 N N . GLN A 1 247 ? -23.036 -4.876 11.612 1.00 95.56 247 GLN A N 1
ATOM 1859 C CA . GLN A 1 247 ? -21.871 -5.755 11.479 1.00 95.56 247 GLN A CA 1
ATOM 1860 C C . GLN A 1 247 ? -21.934 -6.603 10.209 1.00 95.56 247 GLN A C 1
ATOM 1862 O O . GLN A 1 247 ? -20.923 -6.744 9.517 1.00 95.56 247 GLN A O 1
ATOM 1867 N N . LEU A 1 248 ? -23.097 -7.181 9.895 1.00 95.94 248 LEU A N 1
ATOM 1868 C CA . LEU A 1 248 ? -23.257 -7.991 8.689 1.00 95.94 248 LEU A CA 1
ATOM 1869 C C . LEU A 1 248 ? -23.054 -7.146 7.427 1.00 95.94 248 LEU A C 1
ATOM 1871 O O . LEU A 1 248 ? -22.354 -7.571 6.506 1.00 95.94 248 LEU A O 1
ATOM 1875 N N . ALA A 1 249 ? -23.629 -5.941 7.401 1.00 96.69 249 ALA A N 1
ATOM 1876 C CA . ALA A 1 249 ? -23.422 -4.991 6.316 1.00 96.69 249 ALA A CA 1
ATOM 1877 C C . ALA A 1 249 ? -21.937 -4.630 6.171 1.00 96.69 249 ALA A C 1
ATOM 1879 O O . ALA A 1 249 ? -21.415 -4.697 5.061 1.00 96.69 249 ALA A O 1
ATOM 1880 N N . LEU A 1 250 ? -21.247 -4.341 7.279 1.00 96.81 250 LEU A N 1
ATOM 1881 C CA . LEU A 1 250 ? -19.825 -4.005 7.266 1.00 96.81 250 LEU A CA 1
ATOM 1882 C C . LEU A 1 250 ? -18.949 -5.157 6.769 1.00 96.81 250 LEU A C 1
ATOM 1884 O O . LEU A 1 250 ? -18.083 -4.945 5.934 1.00 96.81 250 LEU A O 1
ATOM 1888 N N . LYS A 1 251 ? -19.175 -6.394 7.228 1.00 97.38 251 LYS A N 1
ATOM 1889 C CA . LYS A 1 251 ? -18.408 -7.558 6.745 1.00 97.38 251 LYS A CA 1
ATOM 1890 C C . LYS A 1 251 ? -18.551 -7.735 5.236 1.00 97.38 251 LYS A C 1
ATOM 1892 O O . LYS A 1 251 ? -17.569 -8.025 4.557 1.00 97.38 251 LYS A O 1
ATOM 1897 N N . ARG A 1 252 ? -19.761 -7.539 4.700 1.00 97.44 252 ARG A N 1
ATOM 1898 C CA . ARG A 1 252 ? -20.020 -7.627 3.255 1.00 97.44 252 ARG A CA 1
ATOM 1899 C C . ARG A 1 252 ? -19.275 -6.543 2.487 1.00 97.44 252 ARG A C 1
ATOM 1901 O O . ARG A 1 252 ? -18.596 -6.863 1.519 1.00 97.44 252 ARG A O 1
ATOM 1908 N N . THR A 1 253 ? -19.367 -5.289 2.921 1.00 97.56 253 THR A N 1
ATOM 1909 C CA . THR A 1 253 ? -18.690 -4.188 2.229 1.00 97.56 253 THR A CA 1
ATOM 1910 C C . THR A 1 253 ? -17.172 -4.296 2.344 1.00 97.56 253 THR A C 1
ATOM 1912 O O . THR A 1 253 ? -16.495 -4.201 1.330 1.00 97.56 253 THR A O 1
ATOM 1915 N N . LEU A 1 254 ? -16.628 -4.634 3.516 1.00 97.50 254 LEU A N 1
ATOM 1916 C CA . LEU A 1 254 ? -15.191 -4.877 3.683 1.00 97.50 254 LEU A CA 1
ATOM 1917 C C . LEU A 1 254 ? -14.688 -6.061 2.844 1.00 97.50 254 LEU A C 1
ATOM 1919 O O . LEU A 1 254 ? -13.563 -6.029 2.357 1.00 97.50 254 LEU A O 1
ATOM 1923 N N . SER A 1 255 ? -15.509 -7.095 2.630 1.00 98.31 255 SER A N 1
ATOM 1924 C CA . SER A 1 255 ? -15.151 -8.201 1.727 1.00 98.31 255 SER A CA 1
ATOM 1925 C C . SER A 1 255 ? -15.041 -7.735 0.272 1.00 98.31 255 SER A C 1
ATOM 1927 O O . SER A 1 255 ? -14.143 -8.165 -0.450 1.00 98.31 255 SER A O 1
ATOM 1929 N N . VAL A 1 256 ? -15.924 -6.826 -0.154 1.00 98.31 256 VAL A N 1
ATOM 1930 C CA . VAL A 1 256 ? -15.844 -6.198 -1.481 1.00 98.31 256 VAL A CA 1
ATOM 1931 C C . VAL A 1 256 ? -14.635 -5.260 -1.569 1.00 98.31 256 VAL A C 1
ATOM 1933 O O . VAL A 1 256 ? -13.933 -5.304 -2.576 1.00 98.31 256 VAL A O 1
ATOM 1936 N N . ASP A 1 257 ? -14.323 -4.492 -0.517 1.00 97.31 257 ASP A N 1
ATOM 1937 C CA . ASP A 1 257 ? -13.097 -3.679 -0.453 1.00 97.31 257 ASP A CA 1
ATOM 1938 C C . ASP A 1 257 ? -11.845 -4.551 -0.632 1.00 97.31 257 ASP A C 1
ATOM 1940 O O . ASP A 1 257 ? -10.973 -4.210 -1.427 1.00 97.31 257 ASP A O 1
ATOM 1944 N N . ILE A 1 258 ? -11.765 -5.709 0.040 1.00 98.38 258 ILE A N 1
ATOM 1945 C CA . ILE A 1 258 ? -10.649 -6.660 -0.126 1.00 98.38 258 ILE A CA 1
ATOM 1946 C C . ILE A 1 258 ? -10.529 -7.099 -1.587 1.00 98.38 258 ILE A C 1
ATOM 1948 O O . ILE A 1 258 ? -9.437 -7.038 -2.151 1.00 98.38 258 ILE A O 1
ATOM 1952 N N . ALA A 1 259 ? -11.634 -7.514 -2.214 1.00 98.50 259 ALA A N 1
ATOM 1953 C CA . ALA A 1 259 ? -11.622 -7.944 -3.611 1.00 98.50 259 ALA A CA 1
ATOM 1954 C C . ALA A 1 259 ? -11.159 -6.817 -4.549 1.00 98.50 259 ALA A C 1
ATOM 1956 O O . ALA A 1 259 ? -10.314 -7.038 -5.415 1.00 98.50 259 ALA A O 1
ATOM 1957 N N . LEU A 1 260 ? -11.654 -5.593 -4.349 1.00 98.50 260 LEU A N 1
ATOM 1958 C CA . LEU A 1 260 ? -11.259 -4.433 -5.144 1.00 98.50 260 LEU A CA 1
ATOM 1959 C C . LEU A 1 260 ? -9.789 -4.057 -4.929 1.00 98.50 260 LEU A C 1
ATOM 1961 O O . LEU A 1 260 ? -9.093 -3.793 -5.905 1.00 98.50 260 LEU A O 1
ATOM 1965 N N . PHE A 1 261 ? -9.280 -4.080 -3.694 1.00 98.31 261 PHE A N 1
ATOM 1966 C CA . PHE A 1 261 ? -7.859 -3.843 -3.432 1.00 98.31 261 PHE A CA 1
ATOM 1967 C C . PHE A 1 261 ? -6.977 -4.914 -4.070 1.00 98.31 261 PHE A C 1
ATOM 1969 O O . PHE A 1 261 ? -5.965 -4.572 -4.678 1.00 98.31 261 PHE A O 1
ATOM 1976 N N . VAL A 1 262 ? -7.371 -6.188 -4.008 1.00 98.44 262 VAL A N 1
ATOM 1977 C CA . VAL A 1 262 ? -6.676 -7.273 -4.718 1.00 98.44 262 VAL A CA 1
ATOM 1978 C C . VAL A 1 262 ? -6.646 -6.998 -6.222 1.00 98.44 262 VAL A C 1
ATOM 1980 O O . VAL A 1 262 ? -5.585 -7.102 -6.831 1.00 98.44 262 VAL A O 1
ATOM 1983 N N . LEU A 1 263 ? -7.755 -6.567 -6.827 1.00 98.31 263 LEU A N 1
ATOM 1984 C CA . LEU A 1 263 ? -7.781 -6.198 -8.246 1.00 98.31 263 LEU A CA 1
ATOM 1985 C C . LEU A 1 263 ? -6.881 -4.991 -8.547 1.00 98.31 263 LEU A C 1
ATOM 1987 O O . LEU A 1 263 ? -6.109 -5.040 -9.498 1.00 98.31 263 LEU A O 1
ATOM 1991 N N . VAL A 1 264 ? -6.915 -3.937 -7.726 1.00 98.12 264 VAL A N 1
ATOM 1992 C CA . VAL A 1 264 ? -6.051 -2.749 -7.870 1.00 98.12 264 VAL A CA 1
ATOM 1993 C C . VAL A 1 264 ? -4.571 -3.133 -7.813 1.00 98.12 264 VAL A C 1
ATOM 1995 O O . VAL A 1 264 ? -3.784 -2.674 -8.645 1.00 98.12 264 VAL A O 1
ATOM 1998 N N . LEU A 1 265 ? -4.189 -3.982 -6.854 1.00 97.69 265 LEU A N 1
ATOM 1999 C CA . LEU A 1 265 ? -2.823 -4.487 -6.716 1.00 97.69 265 LEU A CA 1
ATOM 2000 C C . LEU A 1 265 ? -2.431 -5.396 -7.884 1.00 97.69 265 LEU A C 1
ATOM 2002 O O . LEU A 1 265 ? -1.309 -5.302 -8.375 1.00 97.69 265 LEU A O 1
ATOM 2006 N N . GLY A 1 266 ? -3.358 -6.223 -8.370 1.00 97.56 266 GLY A N 1
ATOM 2007 C CA . GLY A 1 266 ? -3.170 -7.038 -9.566 1.00 97.56 266 GLY A CA 1
ATOM 2008 C C . GLY A 1 266 ? -2.916 -6.177 -10.801 1.00 97.56 266 GLY A C 1
ATOM 2009 O O . GLY A 1 266 ? -1.922 -6.368 -11.491 1.00 97.56 266 GLY A O 1
ATOM 2010 N N . VAL A 1 267 ? -3.746 -5.164 -11.047 1.00 96.25 267 VAL A N 1
ATOM 2011 C CA . VAL A 1 267 ? -3.588 -4.261 -12.198 1.00 96.25 267 VAL A CA 1
ATOM 2012 C C . VAL A 1 267 ? -2.230 -3.562 -12.171 1.00 96.25 267 VAL A C 1
ATOM 2014 O O . VAL A 1 267 ? -1.540 -3.544 -13.188 1.00 96.25 267 VAL A O 1
ATOM 2017 N N . ILE A 1 268 ? -1.797 -3.027 -11.023 1.00 93.31 268 ILE A N 1
ATOM 2018 C CA . ILE A 1 268 ? -0.497 -2.342 -10.956 1.00 93.31 268 ILE A CA 1
ATOM 2019 C C . ILE A 1 268 ? 0.687 -3.314 -11.031 1.00 93.31 268 ILE A C 1
ATOM 2021 O O . ILE A 1 268 ? 1.678 -2.983 -11.674 1.00 93.31 268 ILE A O 1
ATOM 2025 N N . ALA A 1 269 ? 0.596 -4.509 -10.435 1.00 94.00 269 ALA A N 1
ATOM 2026 C CA . ALA A 1 269 ? 1.631 -5.535 -10.567 1.00 94.00 269 ALA A CA 1
ATOM 2027 C C . ALA A 1 269 ? 1.766 -5.998 -12.022 1.00 94.00 269 ALA A C 1
ATOM 2029 O O . ALA A 1 269 ? 2.877 -6.153 -12.521 1.00 94.00 269 ALA A O 1
ATOM 2030 N N . TRP A 1 270 ? 0.649 -6.154 -12.733 1.00 92.69 270 TRP A N 1
ATOM 2031 C CA . TRP A 1 270 ? 0.647 -6.460 -14.161 1.00 92.69 270 TRP A CA 1
ATOM 2032 C C . TRP A 1 270 ? 1.280 -5.328 -14.973 1.00 92.69 270 TRP A C 1
ATOM 2034 O O . TRP A 1 270 ? 2.171 -5.566 -15.791 1.00 92.69 270 TRP A O 1
ATOM 2044 N N . ALA A 1 271 ? 0.881 -4.084 -14.691 1.00 88.75 271 ALA A N 1
ATOM 2045 C CA . ALA A 1 271 ? 1.386 -2.910 -15.388 1.00 88.75 271 ALA A CA 1
ATOM 2046 C C . ALA A 1 271 ? 2.914 -2.761 -15.264 1.00 88.75 271 ALA A C 1
ATOM 2048 O O . ALA A 1 271 ? 3.596 -2.417 -16.228 1.00 88.75 271 ALA A O 1
ATOM 2049 N N . THR A 1 272 ? 3.476 -3.047 -14.087 1.00 85.50 272 THR A N 1
ATOM 2050 C CA . THR A 1 272 ? 4.917 -2.889 -13.837 1.00 85.50 272 THR A CA 1
ATOM 2051 C C . THR A 1 272 ? 5.760 -4.083 -14.270 1.00 85.50 272 THR A C 1
ATOM 2053 O O . THR A 1 272 ? 6.963 -3.918 -14.455 1.00 85.50 272 THR A O 1
ATOM 2056 N N . THR A 1 273 ? 5.171 -5.269 -14.453 1.00 85.44 273 THR A N 1
ATOM 2057 C CA . THR A 1 273 ? 5.931 -6.493 -14.772 1.00 85.44 273 THR A CA 1
ATOM 2058 C C . THR A 1 273 ? 5.808 -6.959 -16.215 1.00 85.44 273 THR A C 1
ATOM 2060 O O . THR A 1 273 ? 6.743 -7.604 -16.694 1.00 85.44 273 THR A O 1
ATOM 2063 N N . ILE A 1 274 ? 4.684 -6.667 -16.878 1.00 77.44 274 ILE A N 1
ATOM 2064 C CA . ILE A 1 274 ? 4.356 -7.194 -18.211 1.00 77.44 274 ILE A CA 1
ATOM 2065 C C . ILE A 1 274 ? 4.292 -6.081 -19.255 1.00 77.44 274 ILE A C 1
ATOM 2067 O O . ILE A 1 274 ? 4.849 -6.240 -20.333 1.00 77.44 274 ILE A O 1
ATOM 2071 N N . THR A 1 275 ? 3.656 -4.944 -18.955 1.00 68.62 275 THR A N 1
ATOM 2072 C CA . THR A 1 275 ? 3.601 -3.822 -19.915 1.00 68.62 275 THR A CA 1
ATOM 2073 C C . THR A 1 275 ? 4.793 -2.872 -19.804 1.00 68.62 275 THR A C 1
ATOM 2075 O O . THR A 1 275 ? 5.119 -2.193 -20.766 1.00 68.62 275 THR A O 1
ATOM 2078 N N . GLY A 1 276 ? 5.470 -2.833 -18.651 1.00 55.16 276 GLY A N 1
ATOM 2079 C CA . GLY A 1 276 ? 6.586 -1.915 -18.388 1.00 55.16 276 GLY A CA 1
ATOM 2080 C C . GLY A 1 276 ? 7.919 -2.260 -19.066 1.00 55.16 276 GLY A C 1
ATOM 2081 O O . GLY A 1 276 ? 8.886 -1.534 -18.871 1.00 55.16 276 GLY A O 1
ATOM 2082 N N . THR A 1 277 ? 8.013 -3.357 -19.826 1.00 40.47 277 THR A N 1
ATOM 2083 C CA . THR A 1 277 ? 9.277 -3.829 -20.426 1.00 40.47 277 THR A CA 1
ATOM 2084 C C . THR A 1 277 ? 9.462 -3.489 -21.910 1.00 40.47 277 THR A C 1
ATOM 2086 O O . THR A 1 277 ? 10.335 -4.079 -22.536 1.00 40.47 277 THR A O 1
ATOM 2089 N N . GLY A 1 278 ? 8.714 -2.545 -22.498 1.00 40.22 278 GLY A N 1
ATOM 2090 C CA . GLY A 1 278 ? 9.026 -2.110 -23.872 1.00 40.22 278 GLY A CA 1
ATOM 2091 C C . GLY A 1 278 ? 7.914 -1.431 -24.666 1.00 40.22 278 GLY A C 1
ATOM 2092 O O . GLY A 1 278 ? 7.651 -1.844 -25.790 1.00 40.22 278 GLY A O 1
ATOM 2093 N N . SER A 1 279 ? 7.263 -0.401 -24.125 1.00 32.22 279 SER A N 1
ATOM 2094 C CA . SER A 1 279 ? 6.341 0.437 -24.910 1.00 32.22 279 SER A CA 1
ATOM 2095 C C . SER A 1 279 ? 6.689 1.923 -24.815 1.00 32.22 279 SER A C 1
ATOM 2097 O O . SER A 1 279 ? 5.843 2.732 -24.438 1.00 32.22 279 SER A O 1
ATOM 2099 N N . HIS A 1 280 ? 7.940 2.251 -25.135 1.00 33.03 280 HIS A N 1
ATOM 2100 C CA . HIS A 1 280 ? 8.367 3.561 -25.623 1.00 33.03 280 HIS A CA 1
ATOM 2101 C C . HIS A 1 280 ? 9.384 3.344 -26.739 1.00 33.03 280 HIS A C 1
ATOM 2103 O O . HIS A 1 280 ? 10.304 2.523 -26.519 1.00 33.03 280 HIS A O 1
#

pLDDT: mean 92.67, std 8.86, range [32.22, 98.5]

Secondary structure (DSSP, 8-state):
---HHHHHHHHHHHHHHHHHHHHHHHHHHHHHT-S-S--HHHHHHHHHHHHHHHHHHHHHHHHHHTTSGGGGG-HHHHHHHHHHHHHHHHHHHHHHHHHHHHHHH--TTHHHHHHHHHHHHHHTSSGGGGSS--TTHHHHHHHHHHHHHHHHTHHHHSS--TTS-HHHHHHHHHHHHHHHHHHHHHHHHHHHHHHHHHTTSHHHHHHSHHHHHHHHHHHHHHHHHHHHHHIIIIIHHHHHH-HHHHHHHHHHHHHHHHHHHHHHHHHHHHIIIIITTS--

Sequence (280 aa):
MPDMLSFTAFILQFCFYATSLGLVGLLLCQILSVGPRNVHIPMVLLAGFGMVFYVGSLALSNAKMGGGFAAMFEPDSFVWVWRIHKTQALLLGVGLAVVILNIALKIKGAALLAALLLSASFGSVGHVQALESPGILPWVVGLHVLVAGFWVVAPFVLWPRSDVDKSQFIQGMEGYSAVAKYIIPVLFVAGLFLAWILAGGIEGLLTQPYGQLLVLKLGLVSLVLGLGAYNKIVVTAKLKHDYEQGQLALKRTLSVDIALFVLVLGVIAWATTITGTGSH

Foldseek 3Di:
DDDPLLVQLLVLQLLLLLLLLQLLQVLVCCVLVFFDPDCLVSNVVSLVSNVVSVLVNLLSQQQVQVVHNVRSPPPVSSVVSCVQQVQLCVLSVVLSVLSVCCSPPVDPCSSVSSSLSSLLSQLSHDLLVVDPDSDCVSVLSSLLSSLSSNLLCCLVRLQDDPVDDLVRSLVSLVSSLVVCVPSVVVSLVSLVVSLQVSLVHPCSLVPPPLSVLSVVLSVLSVVLVVLSVCLVPPLSVCCVVPVVVSNVVSNVSSVVNNVSVSVSSSSVSCSRRPRRPDDD

Radius of gyration: 19.51 Å; chains: 1; bounding box: 56×36×49 Å